Protein AF-A0A395IAW3-F1 (afdb_monomer_lite)

Organism: Aspergillus homomorphus (strain CBS 101889) (NCBI:txid1450537)

InterPro domains:
  IPR000719 Protein kinase domain [PS50011] (60-263)
  IPR011009 Protein kinase-like domain superfamily [SSF56112] (87-254)

Structure (mmCIF, N/CA/C/O backbone):
data_AF-A0A395IAW3-F1
#
_entry.id   AF-A0A395IAW3-F1
#
loop_
_atom_site.group_PDB
_atom_site.id
_atom_site.type_symbol
_atom_site.label_atom_id
_atom_site.label_alt_id
_atom_site.label_comp_id
_atom_site.label_asym_id
_atom_site.label_entity_id
_atom_site.label_seq_id
_atom_site.pdbx_PDB_ins_code
_atom_site.Cartn_x
_atom_site.Cartn_y
_atom_site.Cartn_z
_atom_site.occupancy
_atom_site.B_iso_or_equiv
_atom_site.auth_seq_id
_atom_site.auth_comp_id
_atom_site.auth_asym_id
_atom_site.auth_atom_id
_atom_site.pdbx_PDB_model_num
ATOM 1 N N . MET A 1 1 ? -0.578 -31.595 15.200 1.00 32.47 1 MET A N 1
ATOM 2 C CA . MET A 1 1 ? -0.633 -30.121 15.266 1.00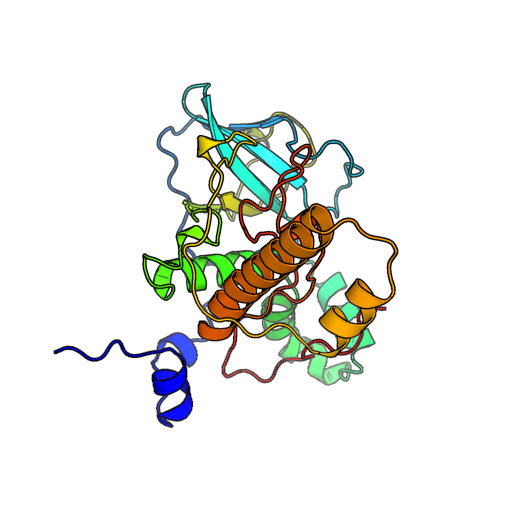 32.47 1 MET A CA 1
ATOM 3 C C . MET A 1 1 ? 0.387 -29.612 14.269 1.00 32.47 1 MET A C 1
ATOM 5 O O . MET A 1 1 ? 1.562 -29.863 14.479 1.00 32.47 1 MET A O 1
ATOM 9 N N . ASN A 1 2 ? -0.049 -29.036 13.146 1.00 36.19 2 ASN A N 1
ATOM 10 C CA . ASN A 1 2 ? 0.875 -28.386 12.214 1.00 36.19 2 ASN A CA 1
ATOM 11 C C . ASN A 1 2 ? 1.242 -27.034 12.822 1.00 36.19 2 ASN A C 1
ATOM 13 O O . ASN A 1 2 ? 0.363 -26.186 12.963 1.00 36.19 2 ASN A O 1
ATOM 17 N N . GLU A 1 3 ? 2.497 -26.857 13.223 1.00 44.38 3 GLU A N 1
ATOM 18 C CA . GLU A 1 3 ? 3.017 -25.539 13.581 1.00 44.38 3 GLU A CA 1
ATOM 19 C C . GLU A 1 3 ? 2.886 -24.621 12.355 1.00 44.38 3 GLU A C 1
ATOM 21 O O . GLU A 1 3 ? 3.330 -24.964 11.256 1.00 44.38 3 GLU A O 1
ATOM 26 N N . GLU A 1 4 ? 2.197 -23.487 12.517 1.00 50.72 4 GLU A N 1
ATOM 27 C CA . GLU A 1 4 ? 2.133 -22.441 11.493 1.00 50.72 4 GLU A CA 1
ATOM 28 C C . GLU A 1 4 ? 3.552 -21.907 11.283 1.00 50.72 4 GLU A C 1
ATOM 30 O O . GLU A 1 4 ? 4.052 -21.130 12.092 1.00 50.72 4 GLU A O 1
ATOM 35 N N . ILE A 1 5 ? 4.206 -22.337 10.203 1.00 54.50 5 ILE A N 1
ATOM 36 C CA . ILE A 1 5 ? 5.512 -21.820 9.790 1.00 54.50 5 ILE A CA 1
ATOM 37 C C . ILE A 1 5 ? 5.382 -20.302 9.599 1.00 54.50 5 ILE A C 1
ATOM 39 O O . ILE A 1 5 ? 4.718 -19.842 8.666 1.00 54.50 5 ILE A O 1
ATOM 43 N N . THR A 1 6 ? 6.016 -19.510 10.464 1.00 57.12 6 THR A N 1
ATOM 44 C CA . THR A 1 6 ? 6.006 -18.047 10.348 1.00 57.12 6 THR A CA 1
ATOM 45 C C . THR A 1 6 ? 7.125 -17.574 9.415 1.00 57.12 6 THR A C 1
ATOM 47 O O . THR A 1 6 ? 8.126 -18.266 9.215 1.00 57.12 6 THR A O 1
ATOM 50 N N . TRP A 1 7 ? 7.017 -16.364 8.844 1.00 56.34 7 TRP A N 1
ATOM 51 C CA . TRP A 1 7 ? 8.110 -15.812 8.020 1.00 56.34 7 TRP A CA 1
ATOM 52 C C . TRP A 1 7 ? 9.434 -15.703 8.798 1.00 56.34 7 TRP A C 1
ATOM 54 O O . TRP A 1 7 ? 10.496 -15.743 8.185 1.00 56.34 7 TRP A O 1
ATOM 64 N N . ARG A 1 8 ? 9.381 -15.567 10.135 1.00 54.25 8 ARG A N 1
ATOM 65 C CA . ARG A 1 8 ? 10.569 -15.500 10.998 1.00 54.25 8 ARG A CA 1
ATOM 66 C C . ARG A 1 8 ? 11.289 -16.842 11.024 1.00 54.25 8 ARG A C 1
ATOM 68 O O . ARG A 1 8 ? 12.500 -16.865 10.842 1.00 54.25 8 ARG A O 1
ATOM 75 N N . ASP A 1 9 ? 10.547 -17.937 11.169 1.00 59.75 9 ASP A N 1
ATOM 76 C CA . ASP A 1 9 ? 11.102 -19.299 11.141 1.00 59.75 9 ASP A CA 1
ATOM 77 C C . ASP A 1 9 ? 11.739 -19.579 9.778 1.00 59.75 9 ASP A C 1
ATOM 79 O O . ASP A 1 9 ? 12.864 -20.059 9.672 1.00 59.75 9 ASP A O 1
ATOM 83 N N . ILE A 1 10 ? 11.050 -19.153 8.721 1.00 56.12 10 ILE A N 1
ATOM 84 C CA . ILE A 1 10 ? 11.521 -19.157 7.337 1.00 56.12 10 ILE A CA 1
ATOM 85 C C . ILE A 1 10 ? 12.834 -18.372 7.173 1.00 56.12 10 ILE A C 1
ATOM 87 O O . ILE A 1 10 ? 13.765 -18.856 6.529 1.00 56.12 10 ILE A O 1
ATOM 91 N N . PHE A 1 11 ? 12.917 -17.177 7.752 1.00 51.94 11 PHE A N 1
ATOM 92 C CA . PHE A 1 11 ? 14.048 -16.263 7.625 1.00 51.94 11 PHE A CA 1
ATOM 93 C C . PHE A 1 11 ? 15.288 -16.755 8.381 1.00 51.94 11 PHE A C 1
ATOM 95 O O . PHE A 1 11 ? 16.383 -16.782 7.821 1.00 51.94 11 PHE A O 1
ATOM 102 N N . PHE A 1 12 ? 15.127 -17.154 9.646 1.00 60.31 12 PHE A N 1
ATOM 103 C CA . PHE A 1 12 ? 16.236 -17.562 10.516 1.00 60.31 12 PHE A CA 1
ATOM 104 C C . PHE A 1 12 ? 16.647 -19.029 10.337 1.00 60.31 12 PHE A C 1
ATOM 106 O O . PHE A 1 12 ? 17.656 -19.444 10.900 1.00 60.31 12 PHE A O 1
ATOM 113 N N . SER A 1 13 ? 15.936 -19.804 9.511 1.00 61.31 13 SER A N 1
ATOM 114 C CA . SER A 1 13 ? 16.263 -21.209 9.215 1.00 61.31 13 SER A CA 1
ATOM 115 C C . SER A 1 13 ? 17.633 -21.434 8.553 1.00 61.31 13 SER A C 1
ATOM 117 O O . SER A 1 13 ? 18.028 -22.580 8.345 1.00 61.31 13 SER A O 1
ATOM 119 N N . GLY A 1 14 ? 18.333 -20.376 8.120 1.00 48.72 14 GLY A N 1
ATOM 120 C CA . GLY A 1 14 ? 19.549 -20.473 7.297 1.00 48.72 14 GLY A CA 1
ATOM 121 C C . GLY A 1 14 ? 19.297 -21.014 5.880 1.00 48.72 14 GLY A C 1
ATOM 122 O O . GLY A 1 14 ? 20.185 -20.974 5.031 1.00 48.72 14 GLY A O 1
ATOM 123 N N . ASN A 1 15 ? 18.071 -21.461 5.595 1.00 52.19 15 ASN A N 1
ATOM 124 C CA . ASN A 1 15 ? 17.598 -21.974 4.319 1.00 52.19 15 ASN A CA 1
ATOM 125 C C . ASN A 1 15 ? 16.313 -21.239 3.918 1.00 52.19 15 ASN A C 1
ATOM 127 O O . ASN A 1 15 ? 15.233 -21.834 3.944 1.00 52.19 15 ASN A O 1
ATOM 131 N N . PRO A 1 16 ? 16.406 -19.956 3.510 1.00 52.47 16 PRO A N 1
ATOM 132 C CA . PRO A 1 16 ? 15.226 -19.222 3.092 1.00 52.47 16 PRO A CA 1
ATOM 133 C C . PRO A 1 16 ? 14.514 -20.002 1.969 1.00 52.47 16 PRO A C 1
ATOM 135 O O . PRO A 1 16 ? 15.182 -20.452 1.023 1.00 52.47 16 PRO A O 1
ATOM 138 N N . PRO A 1 17 ? 13.185 -20.213 2.066 1.00 48.88 17 PRO A N 1
ATOM 139 C CA . PRO A 1 17 ? 12.375 -20.852 1.046 1.00 48.88 17 PRO A CA 1
ATOM 140 C C . PRO A 1 17 ? 12.649 -20.240 -0.315 1.00 48.88 17 PRO A C 1
ATOM 142 O O . PRO A 1 17 ? 12.944 -19.048 -0.426 1.00 48.88 17 PRO A O 1
ATOM 145 N N . ARG A 1 18 ? 12.500 -21.047 -1.370 1.00 44.56 18 ARG A N 1
ATOM 146 C CA . ARG A 1 18 ? 12.820 -20.616 -2.735 1.00 44.56 18 ARG A CA 1
ATOM 147 C C . ARG A 1 18 ? 12.176 -19.278 -3.091 1.00 44.56 18 ARG A C 1
ATOM 149 O O . ARG A 1 18 ? 12.862 -18.504 -3.728 1.00 44.56 18 ARG A O 1
ATOM 156 N N . PHE A 1 19 ? 10.972 -18.945 -2.613 1.00 47.81 19 PHE A N 1
ATOM 157 C CA . PHE A 1 19 ? 10.316 -17.657 -2.898 1.00 47.81 19 PHE A CA 1
ATOM 158 C C . PHE A 1 19 ? 11.039 -16.411 -2.345 1.00 47.81 19 PHE A C 1
ATOM 160 O O . PHE A 1 19 ? 10.861 -15.339 -2.906 1.00 47.81 19 PHE A O 1
ATOM 167 N N . LEU A 1 20 ? 11.851 -16.528 -1.283 1.00 44.44 20 LEU A N 1
ATOM 168 C CA . LEU A 1 20 ? 12.729 -15.443 -0.808 1.00 44.44 20 LEU A CA 1
ATOM 169 C C . LEU A 1 20 ? 14.035 -15.367 -1.610 1.00 44.44 20 LEU A C 1
ATOM 171 O O . LEU A 1 20 ? 14.606 -14.293 -1.716 1.00 44.44 20 LEU A O 1
ATOM 175 N N . LYS A 1 21 ? 14.490 -16.503 -2.163 1.00 44.62 21 LYS A N 1
ATOM 176 C CA . LYS A 1 21 ? 15.655 -16.613 -3.067 1.00 44.62 21 LYS A CA 1
ATOM 177 C C . LYS A 1 21 ? 15.303 -16.339 -4.531 1.00 44.62 21 LYS A C 1
ATOM 179 O O . LYS A 1 21 ? 16.182 -16.221 -5.383 1.00 44.62 21 LYS A O 1
ATOM 184 N N . THR A 1 22 ? 14.013 -16.326 -4.858 1.00 42.84 22 THR A N 1
ATOM 185 C CA . THR A 1 22 ? 13.550 -15.966 -6.187 1.00 42.84 22 THR A CA 1
ATOM 186 C C . THR A 1 22 ? 13.604 -14.455 -6.171 1.00 42.84 22 THR A C 1
ATOM 188 O O . THR A 1 22 ? 12.799 -13.824 -5.488 1.00 42.84 22 THR A O 1
ATOM 191 N N . LYS A 1 23 ? 14.544 -13.861 -6.914 1.00 44.34 23 LYS A N 1
ATOM 192 C CA . LYS A 1 23 ? 14.283 -12.543 -7.495 1.00 44.34 23 LYS A CA 1
ATOM 193 C C . LYS A 1 23 ? 12.859 -12.644 -8.027 1.00 44.34 23 LYS A C 1
ATOM 195 O O . LYS A 1 23 ? 12.666 -13.448 -8.932 1.00 44.34 23 LYS A O 1
ATOM 200 N N . PHE A 1 24 ? 11.877 -11.978 -7.407 1.00 46.41 24 PHE A N 1
ATOM 201 C CA . PHE A 1 24 ? 10.520 -11.921 -7.954 1.00 46.41 24 PHE A CA 1
ATOM 202 C C . PHE A 1 24 ? 10.718 -11.559 -9.418 1.00 46.41 24 PHE A C 1
ATOM 204 O O . PHE A 1 24 ? 11.236 -10.478 -9.719 1.00 46.41 24 PHE A O 1
ATOM 211 N N . ASN A 1 25 ? 10.481 -12.521 -10.303 1.00 40.12 25 ASN A N 1
ATOM 212 C CA . ASN A 1 25 ? 10.853 -12.371 -11.686 1.00 40.12 25 ASN A CA 1
ATOM 213 C C . ASN A 1 25 ? 9.873 -11.333 -12.226 1.00 40.12 25 ASN A C 1
ATOM 215 O O . ASN A 1 25 ? 8.670 -11.570 -12.300 1.00 40.12 25 ASN A O 1
ATOM 219 N N . ARG A 1 26 ? 10.418 -10.133 -12.463 1.00 50.94 26 ARG A N 1
ATOM 220 C CA . ARG A 1 26 ? 9.909 -9.041 -13.305 1.00 50.94 26 ARG A CA 1
ATOM 221 C C . ARG A 1 26 ? 8.415 -9.115 -13.617 1.00 50.94 26 ARG A C 1
ATOM 223 O O . ARG A 1 26 ? 8.084 -9.786 -14.572 1.00 50.94 26 ARG A O 1
ATOM 230 N N . GLU A 1 27 ? 7.547 -8.389 -12.910 1.00 49.03 27 GLU A N 1
ATOM 231 C CA . GLU A 1 27 ? 6.125 -8.138 -13.271 1.00 49.03 27 GLU A CA 1
ATOM 232 C C . GLU A 1 27 ? 5.201 -9.362 -13.538 1.00 49.03 27 GLU A C 1
ATOM 234 O O . GLU A 1 27 ? 3.986 -9.227 -13.411 1.00 49.03 27 GLU A O 1
ATOM 239 N N . THR A 1 28 ? 5.725 -10.558 -13.819 1.00 51.19 28 THR A N 1
ATOM 240 C CA . THR A 1 28 ? 5.034 -11.775 -14.260 1.00 51.19 28 THR A CA 1
ATOM 241 C C . THR A 1 28 ? 4.563 -12.656 -13.105 1.00 51.19 28 THR A C 1
ATOM 243 O O . THR A 1 28 ? 3.766 -13.561 -13.325 1.00 51.19 28 THR A O 1
ATOM 246 N N . ASP A 1 29 ? 4.999 -12.370 -11.875 1.00 70.31 29 ASP A N 1
ATOM 247 C CA . ASP A 1 29 ? 4.664 -13.160 -10.679 1.00 70.31 29 ASP A CA 1
ATOM 248 C C . ASP A 1 29 ? 3.487 -12.592 -9.862 1.00 70.31 29 ASP A C 1
ATOM 250 O O . ASP A 1 29 ? 3.081 -13.175 -8.846 1.00 70.31 29 ASP A O 1
ATOM 254 N N . PHE A 1 30 ? 2.945 -11.435 -10.255 1.00 84.94 30 PHE A N 1
ATOM 255 C CA . PHE A 1 30 ? 1.780 -10.868 -9.581 1.00 84.94 30 PHE A CA 1
ATOM 256 C C . PHE A 1 30 ? 0.495 -11.522 -10.070 1.00 84.94 30 PHE A C 1
ATOM 258 O O . PHE A 1 30 ? 0.338 -11.814 -11.252 1.00 84.94 30 PHE A O 1
ATOM 265 N N . LEU A 1 31 ? -0.453 -11.704 -9.148 1.00 90.12 31 LEU A N 1
ATOM 266 C CA . LEU A 1 31 ? -1.796 -12.160 -9.483 1.00 90.12 31 LEU A CA 1
ATOM 267 C C . LEU A 1 31 ? -2.414 -11.171 -10.490 1.00 90.12 31 LEU A C 1
ATOM 269 O O . LEU A 1 31 ? -2.616 -10.009 -10.119 1.00 90.12 31 LEU A O 1
ATOM 273 N N . PRO A 1 32 ? -2.719 -11.579 -11.735 1.00 93.19 32 PRO A N 1
ATOM 274 C CA . PRO A 1 32 ? -3.409 -10.699 -12.662 1.00 93.19 32 PRO A CA 1
ATOM 275 C C . PRO A 1 32 ? -4.826 -10.438 -12.153 1.00 93.19 32 PRO A C 1
ATOM 277 O O . PRO A 1 32 ? -5.503 -11.338 -11.646 1.00 93.19 32 PRO A O 1
ATOM 280 N N . PHE A 1 33 ? -5.286 -9.199 -12.292 1.00 92.94 33 PHE A N 1
ATOM 281 C CA . PHE A 1 33 ? -6.670 -8.866 -12.002 1.00 92.94 33 PHE A CA 1
ATOM 282 C C . PHE A 1 33 ? -7.584 -9.522 -13.041 1.00 92.94 33 PHE A C 1
ATOM 284 O O . PHE A 1 33 ? -7.533 -9.194 -14.226 1.00 92.94 33 PHE A O 1
ATOM 291 N N . ASN A 1 34 ? -8.442 -10.430 -12.576 1.00 88.94 34 ASN A N 1
ATOM 292 C CA . ASN A 1 34 ? -9.435 -11.113 -13.398 1.00 88.94 34 ASN A CA 1
ATOM 293 C C . ASN A 1 34 ? -10.814 -10.479 -13.159 1.00 88.94 34 ASN A C 1
ATOM 295 O O . ASN A 1 34 ? -11.493 -10.832 -12.188 1.00 88.94 34 ASN A O 1
ATOM 299 N N . PRO A 1 35 ? -11.233 -9.513 -13.993 1.00 83.56 35 PRO A N 1
ATOM 300 C CA . PRO A 1 35 ? -12.528 -8.873 -13.841 1.00 83.56 35 PRO A CA 1
ATOM 301 C C . PRO A 1 35 ? -13.650 -9.874 -14.135 1.00 83.56 35 PRO A C 1
ATOM 303 O O . PRO A 1 35 ? -13.531 -10.737 -15.002 1.00 83.56 35 PRO A O 1
ATOM 306 N N . VAL A 1 36 ? -14.780 -9.715 -13.447 1.00 82.31 36 VAL A N 1
ATOM 307 C CA . VAL A 1 36 ? -15.982 -10.533 -13.695 1.00 82.31 36 VAL A CA 1
ATOM 308 C C . VAL A 1 36 ? -16.600 -10.230 -15.068 1.00 82.31 36 VAL A C 1
ATOM 310 O O . VAL A 1 36 ? -17.262 -11.078 -15.652 1.00 82.31 36 VAL A O 1
ATOM 313 N N . ASP A 1 37 ? -16.372 -9.023 -15.584 1.00 83.62 37 ASP A N 1
ATOM 314 C CA . ASP A 1 37 ? -16.923 -8.506 -16.835 1.00 83.62 37 ASP A CA 1
ATOM 315 C C . ASP A 1 37 ? -15.787 -7.944 -17.698 1.00 83.62 37 ASP A C 1
ATOM 317 O O . ASP A 1 37 ? -14.926 -7.225 -17.189 1.00 83.62 37 ASP A O 1
ATOM 321 N N . LYS A 1 38 ? -15.790 -8.249 -18.999 1.00 82.62 38 LYS A N 1
ATOM 322 C CA . LYS A 1 38 ? -14.786 -7.768 -19.955 1.00 82.62 38 LYS A CA 1
ATOM 323 C C . LYS A 1 38 ? -14.912 -6.274 -20.248 1.00 82.62 38 LYS A C 1
ATOM 325 O O . LYS A 1 38 ? -13.918 -5.686 -20.673 1.00 82.62 38 LYS A O 1
ATOM 330 N N . ASP A 1 39 ? -16.049 -5.646 -19.956 1.00 85.25 39 ASP A N 1
ATOM 331 C CA . ASP A 1 39 ? -16.331 -4.232 -20.251 1.00 85.25 39 ASP A CA 1
ATOM 332 C C . ASP A 1 39 ? -16.099 -3.292 -19.058 1.00 85.25 39 ASP A C 1
ATOM 334 O O . ASP A 1 39 ? -16.564 -2.149 -19.032 1.00 85.25 39 ASP A O 1
ATOM 338 N N . TRP A 1 40 ? -15.332 -3.742 -18.062 1.00 91.50 40 TRP A N 1
ATOM 339 C CA . TRP A 1 40 ? -14.996 -2.920 -16.905 1.00 91.50 40 TRP A CA 1
ATOM 340 C C . TRP A 1 40 ? -14.251 -1.627 -17.288 1.00 91.50 40 TRP A C 1
ATOM 342 O O . TRP A 1 40 ? -13.459 -1.593 -18.236 1.00 91.50 40 TRP A O 1
ATOM 352 N N . LYS A 1 41 ? -14.483 -0.551 -16.527 1.00 92.88 41 LYS A N 1
ATOM 353 C CA . LYS A 1 41 ? -13.841 0.758 -16.737 1.00 92.88 41 LYS A CA 1
ATOM 354 C C . LYS A 1 41 ? -13.431 1.410 -15.424 1.00 92.88 41 LYS A C 1
ATOM 356 O O . LYS A 1 41 ? -14.130 1.290 -14.416 1.00 92.88 41 LYS A O 1
ATOM 361 N N . LEU A 1 42 ? -12.334 2.157 -15.459 1.00 91.56 42 LEU A N 1
ATOM 362 C CA . LEU A 1 42 ? -12.011 3.156 -14.451 1.00 91.56 42 LEU A CA 1
ATOM 363 C C . LEU A 1 42 ? -12.872 4.389 -14.713 1.00 91.56 42 LEU A C 1
ATOM 365 O O . LEU A 1 42 ? -12.892 4.941 -15.815 1.00 91.56 42 LEU A O 1
ATOM 369 N N . SER A 1 43 ? -13.655 4.758 -13.708 1.00 89.44 43 SER A N 1
ATOM 370 C CA . SER A 1 43 ? -14.653 5.817 -13.814 1.00 89.44 43 SER A CA 1
ATOM 371 C C . SER A 1 43 ? -14.151 7.107 -13.176 1.00 89.44 43 SER A C 1
ATOM 373 O O . SER A 1 43 ? -13.235 7.735 -13.700 1.00 89.44 43 SER A O 1
ATOM 375 N N . ASP A 1 44 ? -14.755 7.483 -12.058 1.00 88.50 44 ASP A N 1
ATOM 376 C CA . ASP A 1 44 ? -14.494 8.723 -11.345 1.00 88.50 44 ASP A CA 1
ATOM 377 C C . ASP A 1 44 ? -13.310 8.537 -10.389 1.00 88.50 44 ASP A C 1
ATOM 379 O O . ASP A 1 44 ? -13.122 7.448 -9.828 1.00 88.50 44 ASP A O 1
ATOM 383 N N . LEU A 1 45 ? -12.541 9.606 -10.177 1.00 87.38 45 LEU A N 1
ATOM 384 C CA . LEU A 1 45 ? -11.531 9.654 -9.123 1.00 87.38 45 LEU A CA 1
ATOM 385 C C . LEU A 1 45 ? -12.191 9.461 -7.751 1.00 87.38 45 LEU A C 1
ATOM 387 O O . LEU A 1 45 ? -13.271 9.983 -7.474 1.00 87.38 45 LEU A O 1
ATOM 391 N N . VAL A 1 46 ? -11.536 8.679 -6.899 1.00 84.50 46 VAL A N 1
ATOM 392 C CA . VAL A 1 46 ? -11.933 8.468 -5.501 1.00 84.50 46 VAL A CA 1
ATOM 393 C C . VAL A 1 46 ? -11.445 9.628 -4.646 1.00 84.50 46 VAL A C 1
ATOM 395 O O . VAL A 1 46 ? -12.170 10.095 -3.776 1.00 84.50 46 VAL A O 1
ATOM 398 N N . ASP A 1 47 ? -10.223 10.089 -4.914 1.00 74.38 47 ASP A N 1
ATOM 399 C CA . ASP A 1 47 ? -9.611 11.232 -4.251 1.00 74.38 47 ASP A CA 1
ATOM 400 C C . ASP A 1 47 ? -9.544 12.404 -5.235 1.00 74.38 47 ASP A C 1
ATOM 402 O O . ASP A 1 47 ? -8.735 12.407 -6.162 1.00 74.38 47 ASP A O 1
ATOM 406 N N . THR A 1 48 ? -10.426 13.384 -5.048 1.00 71.12 48 THR A N 1
ATOM 407 C CA . THR A 1 48 ? -10.469 14.617 -5.848 1.00 71.12 48 THR A CA 1
ATOM 408 C C . THR A 1 48 ? -9.660 15.752 -5.224 1.00 71.12 48 THR A C 1
ATOM 410 O O . THR A 1 48 ? -9.653 16.853 -5.764 1.00 71.12 48 THR A O 1
ATOM 413 N N . SER A 1 49 ? -9.021 15.524 -4.070 1.00 68.69 49 SER A N 1
ATOM 414 C CA . SER A 1 49 ? -8.254 16.554 -3.357 1.00 68.69 49 SER A CA 1
ATOM 415 C C . SER A 1 49 ? -6.838 16.733 -3.905 1.00 68.69 49 SER A C 1
ATOM 417 O O . SER A 1 49 ? -6.215 17.770 -3.685 1.00 68.69 49 SER A O 1
ATOM 419 N N . ARG A 1 50 ? -6.324 15.731 -4.628 1.00 69.25 50 ARG A N 1
ATOM 420 C CA . ARG A 1 50 ? -4.983 15.756 -5.214 1.00 69.25 50 ARG A CA 1
ATOM 421 C C . ARG A 1 50 ? -5.011 16.337 -6.627 1.00 69.25 50 ARG A C 1
ATOM 423 O O . ARG A 1 50 ? -5.948 16.057 -7.379 1.00 69.25 50 ARG A O 1
ATOM 430 N N . PRO A 1 51 ? -3.975 17.096 -7.019 1.00 69.75 51 PRO A N 1
ATOM 431 C CA . PRO A 1 51 ? -3.850 17.565 -8.387 1.00 69.75 51 PRO A CA 1
ATOM 432 C C . PRO A 1 51 ? -3.741 16.374 -9.346 1.00 69.75 51 PRO A C 1
ATOM 434 O O . PRO A 1 51 ? -3.024 15.399 -9.103 1.00 69.75 51 PRO A O 1
ATOM 437 N N . ILE A 1 52 ? -4.494 16.455 -10.441 1.00 76.75 52 ILE A N 1
ATOM 438 C CA . ILE A 1 52 ? -4.468 15.461 -11.508 1.00 76.75 52 ILE A CA 1
ATOM 439 C C . ILE A 1 52 ? -3.258 15.797 -12.378 1.00 76.75 52 ILE A C 1
ATOM 441 O O . ILE A 1 52 ? -3.296 16.747 -13.158 1.00 76.75 52 ILE A O 1
ATOM 445 N N . GLU A 1 53 ? -2.180 15.028 -12.235 1.00 80.50 53 GLU A N 1
ATOM 446 C CA . GLU A 1 53 ? -0.914 15.236 -12.945 1.00 80.50 53 GLU A CA 1
ATOM 447 C C . GLU A 1 53 ? -0.359 13.914 -13.489 1.00 80.50 53 GLU A C 1
ATOM 449 O O . GLU A 1 53 ? -0.538 12.854 -12.892 1.00 80.50 53 GLU A O 1
ATOM 454 N N . ASN A 1 54 ? 0.364 13.979 -14.612 1.00 81.12 54 ASN A N 1
ATOM 455 C CA . ASN A 1 54 ? 0.866 12.803 -15.336 1.00 81.12 54 ASN A CA 1
ATOM 456 C C . ASN A 1 54 ? 1.922 11.977 -14.563 1.00 81.12 54 ASN A C 1
ATOM 458 O O . ASN A 1 54 ? 2.288 10.883 -14.970 1.00 81.12 54 ASN A O 1
ATOM 462 N N . HIS A 1 55 ? 2.459 12.494 -13.461 1.00 82.62 55 HIS A N 1
ATOM 463 C CA . HIS A 1 55 ? 3.450 11.797 -12.633 1.00 82.62 55 HIS A CA 1
ATOM 464 C C . HIS A 1 55 ? 2.903 11.430 -11.244 1.00 82.62 55 HIS A C 1
ATOM 466 O O . HIS A 1 55 ? 3.642 10.942 -10.377 1.00 82.62 55 HIS A O 1
ATOM 472 N N . CYS A 1 56 ? 1.603 11.645 -11.034 1.00 87.00 56 CYS A N 1
ATOM 473 C CA . CYS A 1 56 ? 0.919 11.363 -9.786 1.00 87.00 56 CYS A CA 1
ATOM 474 C C . CYS A 1 56 ? 0.210 10.014 -9.845 1.00 87.00 56 CYS A C 1
ATOM 476 O O . CYS A 1 56 ? -0.373 9.616 -10.851 1.00 87.00 56 CYS A O 1
ATOM 478 N N . ILE A 1 57 ? 0.235 9.315 -8.714 1.00 91.25 57 ILE A N 1
ATOM 479 C CA . ILE A 1 57 ? -0.602 8.138 -8.512 1.00 91.25 57 ILE A CA 1
ATOM 480 C C . ILE A 1 57 ? -2.049 8.616 -8.396 1.00 91.25 57 ILE A C 1
ATOM 482 O O . ILE A 1 57 ? -2.343 9.524 -7.617 1.00 91.25 57 ILE A O 1
ATOM 486 N N . GLN A 1 58 ? -2.946 7.983 -9.144 1.00 92.06 58 GLN A N 1
ATOM 487 C CA . GLN A 1 58 ? -4.367 8.319 -9.172 1.00 92.06 58 GLN A CA 1
ATOM 488 C C . GLN A 1 58 ? -5.193 7.141 -8.663 1.00 92.06 58 GLN A C 1
ATOM 490 O O . GLN A 1 58 ? -4.857 5.984 -8.899 1.00 92.06 58 GLN A O 1
ATOM 495 N N . VAL A 1 59 ? -6.292 7.414 -7.966 1.00 91.69 59 VAL A N 1
ATOM 496 C CA . VAL A 1 59 ? -7.155 6.374 -7.393 1.00 91.69 59 VAL A CA 1
ATOM 497 C C . VAL A 1 59 ? -8.540 6.504 -8.003 1.00 91.69 59 VAL A C 1
ATOM 499 O O . VAL A 1 59 ? -9.169 7.549 -7.870 1.00 91.69 59 VAL A O 1
ATOM 502 N N . PHE A 1 60 ? -9.028 5.448 -8.651 1.00 91.94 60 PHE A N 1
ATOM 503 C CA . PHE A 1 60 ? -10.295 5.450 -9.379 1.00 91.94 60 PHE A CA 1
ATOM 504 C C . PHE A 1 60 ? -11.271 4.405 -8.855 1.00 91.94 60 PHE A C 1
ATOM 506 O O . PHE A 1 60 ? -10.894 3.305 -8.442 1.00 91.94 60 PHE A O 1
ATOM 513 N N . TRP A 1 61 ? -12.557 4.717 -8.981 1.00 92.75 61 TRP A N 1
ATOM 514 C CA . TRP A 1 61 ? -13.610 3.718 -8.893 1.00 92.75 61 TRP A CA 1
ATOM 515 C C . TRP A 1 61 ? -13.590 2.831 -10.135 1.00 92.75 61 TRP A C 1
ATOM 517 O O . TRP A 1 61 ? -13.802 3.312 -11.252 1.00 92.75 61 TRP A O 1
ATOM 527 N N . LEU A 1 62 ? -13.428 1.525 -9.938 1.00 92.31 62 LEU A N 1
ATOM 528 C CA . LEU A 1 62 ? -13.527 0.532 -11.000 1.00 92.31 62 LEU A CA 1
ATOM 529 C C . LEU A 1 62 ? -14.971 0.019 -11.083 1.00 92.31 62 LEU A C 1
ATOM 531 O O . LEU A 1 62 ? -15.507 -0.574 -10.134 1.00 92.31 62 LEU A O 1
ATOM 535 N N . ARG A 1 63 ? -15.611 0.270 -12.229 1.00 90.00 63 ARG A N 1
ATOM 536 C CA . ARG A 1 63 ? -16.969 -0.183 -12.538 1.00 90.00 63 ARG A CA 1
ATOM 537 C C . ARG A 1 63 ? -16.939 -1.486 -13.328 1.00 90.00 63 ARG A C 1
ATOM 539 O O . ARG A 1 63 ? -16.262 -1.568 -14.345 1.00 90.00 63 ARG A O 1
ATOM 546 N N . SER A 1 64 ? -17.721 -2.464 -12.888 1.00 85.31 64 SER A N 1
ATOM 547 C CA . SER A 1 64 ? -17.995 -3.729 -13.583 1.00 85.31 64 SER A CA 1
ATOM 548 C C . SER A 1 64 ? -19.506 -3.955 -13.547 1.00 85.31 64 SER A C 1
ATOM 550 O O . SER A 1 64 ? -20.117 -3.717 -12.501 1.00 85.31 64 SER A O 1
ATOM 552 N N . ASN A 1 65 ? -20.133 -4.317 -14.675 1.00 80.75 65 ASN A N 1
ATOM 553 C CA . ASN A 1 65 ? -21.598 -4.389 -14.793 1.00 80.75 65 ASN A CA 1
ATOM 554 C C . ASN A 1 65 ? -22.317 -3.124 -14.273 1.00 80.75 65 ASN A C 1
ATOM 556 O O . ASN A 1 65 ? -23.297 -3.210 -13.541 1.00 80.75 65 ASN A O 1
ATOM 560 N N . ARG A 1 66 ? -21.800 -1.927 -14.592 1.00 78.31 66 ARG A N 1
ATOM 561 C CA . ARG A 1 66 ? -22.298 -0.608 -14.121 1.00 78.31 66 ARG A CA 1
ATOM 562 C C . ARG A 1 66 ? -22.197 -0.338 -12.609 1.00 78.31 66 ARG A C 1
ATOM 564 O O . ARG A 1 66 ? -22.504 0.775 -12.184 1.00 78.31 66 ARG A O 1
ATOM 571 N N . HIS A 1 67 ? -21.691 -1.270 -11.803 1.00 84.00 67 HIS A N 1
ATOM 572 C CA . HIS A 1 67 ? -21.524 -1.093 -10.360 1.00 84.00 67 HIS A CA 1
ATOM 573 C C . HIS A 1 67 ? -20.075 -0.777 -9.983 1.00 84.00 67 HIS A C 1
ATOM 575 O O . HIS A 1 67 ? -19.144 -1.410 -10.478 1.00 84.00 67 HIS A O 1
ATOM 581 N N . ARG A 1 68 ? -19.878 0.176 -9.060 1.00 87.06 68 ARG A N 1
ATOM 582 C CA . ARG A 1 68 ? -18.574 0.462 -8.437 1.00 87.06 68 ARG A CA 1
ATOM 583 C C . ARG A 1 68 ? -18.223 -0.677 -7.481 1.00 87.06 68 ARG A C 1
ATOM 585 O O . ARG A 1 68 ? -18.810 -0.771 -6.403 1.00 87.06 68 ARG A O 1
ATOM 592 N N . ARG A 1 69 ? -17.314 -1.556 -7.903 1.00 87.94 69 ARG A N 1
ATOM 593 C CA . ARG A 1 69 ? -17.036 -2.822 -7.206 1.00 87.94 69 ARG A CA 1
ATOM 594 C C . ARG A 1 69 ? -15.629 -2.897 -6.625 1.00 87.94 69 ARG A C 1
ATOM 596 O O . ARG A 1 69 ? -15.443 -3.545 -5.600 1.00 87.94 69 ARG A O 1
ATOM 603 N N . TYR A 1 70 ? -14.672 -2.216 -7.247 1.00 93.19 70 TYR A N 1
ATOM 604 C CA . TYR A 1 70 ? -13.275 -2.213 -6.818 1.00 93.19 70 TYR A CA 1
ATOM 605 C C . TYR A 1 70 ? -12.705 -0.797 -6.840 1.00 93.19 70 TYR A C 1
ATOM 607 O O . TYR A 1 70 ? -13.290 0.114 -7.437 1.00 93.19 70 TYR A O 1
ATOM 615 N N . ILE A 1 71 ? -11.543 -0.640 -6.218 1.00 93.56 71 ILE A N 1
ATOM 616 C CA . ILE A 1 71 ? -10.676 0.521 -6.385 1.00 93.56 71 ILE A CA 1
ATOM 617 C C . ILE A 1 71 ? -9.518 0.132 -7.293 1.00 93.56 71 ILE A C 1
ATOM 619 O O . ILE A 1 71 ? -8.860 -0.876 -7.053 1.00 93.56 71 ILE A O 1
ATOM 623 N N . GLY A 1 72 ? -9.266 0.933 -8.324 1.00 94.62 72 GLY A N 1
ATOM 624 C CA . GLY A 1 72 ? -8.054 0.848 -9.129 1.00 94.62 72 GLY A CA 1
ATOM 625 C C . GLY A 1 72 ? -7.113 1.977 -8.742 1.00 94.62 72 GLY A C 1
ATOM 626 O O . GLY A 1 72 ? -7.398 3.137 -9.038 1.00 94.62 72 GLY A O 1
ATOM 627 N N . LYS A 1 73 ? -5.998 1.651 -8.088 1.00 95.31 73 LYS A N 1
ATOM 628 C CA . LYS A 1 73 ? -4.912 2.604 -7.858 1.00 95.31 73 LYS A CA 1
ATOM 629 C C . LYS A 1 73 ? -3.943 2.516 -9.023 1.00 95.31 73 LYS A C 1
ATOM 631 O O . LYS A 1 73 ? -3.358 1.465 -9.247 1.00 95.31 73 LYS A O 1
ATOM 636 N N . VAL A 1 74 ? -3.835 3.592 -9.783 1.00 94.94 74 VAL A N 1
ATOM 637 C CA . VAL A 1 74 ? -3.150 3.677 -11.069 1.00 94.94 74 VAL A CA 1
ATOM 638 C C . VAL A 1 74 ? -1.830 4.419 -10.890 1.00 94.94 74 VAL A C 1
ATOM 640 O O . VAL A 1 74 ? -1.792 5.476 -10.258 1.00 94.94 74 VAL A O 1
ATOM 643 N N . PHE A 1 75 ? -0.755 3.874 -11.455 1.00 94.19 75 PHE A N 1
ATOM 644 C CA . PHE A 1 75 ? 0.608 4.351 -11.242 1.00 94.19 75 PHE A CA 1
ATOM 645 C C . PHE A 1 75 ? 1.243 4.791 -12.558 1.00 94.19 75 PHE A C 1
ATOM 647 O O . PHE A 1 75 ? 1.140 4.052 -13.539 1.00 94.19 75 PHE A O 1
ATOM 654 N N . PRO A 1 76 ? 1.947 5.933 -12.578 1.00 92.12 76 PRO A N 1
ATOM 655 C CA . PRO A 1 76 ? 2.793 6.293 -13.705 1.00 92.12 76 PRO A CA 1
ATOM 656 C C . PRO A 1 76 ? 3.963 5.313 -13.841 1.00 92.12 76 PRO A C 1
ATOM 658 O O . PRO A 1 76 ? 4.317 4.591 -12.899 1.00 92.12 76 PRO A O 1
ATOM 661 N N . ASP A 1 77 ? 4.591 5.305 -15.011 1.00 89.75 77 ASP A N 1
ATOM 662 C CA . ASP A 1 77 ? 5.784 4.499 -15.244 1.00 89.75 77 ASP A CA 1
ATOM 663 C C . ASP A 1 77 ? 6.993 5.070 -14.505 1.00 89.75 77 ASP A C 1
ATOM 665 O O . ASP A 1 77 ? 7.184 6.286 -14.432 1.00 89.75 77 ASP A O 1
ATOM 669 N N . PHE A 1 78 ? 7.808 4.178 -13.941 1.00 88.69 78 PHE A N 1
ATOM 670 C CA . PHE A 1 78 ? 9.080 4.551 -13.340 1.00 88.69 78 PHE A CA 1
ATOM 671 C C . PHE A 1 78 ? 10.170 4.462 -14.406 1.00 88.69 78 PHE A C 1
ATOM 673 O O . PHE A 1 78 ? 10.701 3.395 -14.710 1.00 88.69 78 PHE A O 1
ATOM 680 N N . THR A 1 79 ? 10.426 5.603 -15.038 1.00 88.81 79 THR A N 1
ATOM 681 C CA . THR A 1 79 ? 11.283 5.709 -16.223 1.00 88.81 79 THR A CA 1
ATOM 682 C C . THR A 1 79 ? 12.750 5.437 -15.901 1.00 88.81 79 THR A C 1
ATOM 684 O O . THR A 1 79 ? 13.217 5.622 -14.773 1.00 88.81 79 THR A O 1
ATOM 687 N N . ARG A 1 80 ? 13.515 5.030 -16.917 1.00 87.75 80 ARG A N 1
ATOM 688 C CA . ARG A 1 80 ? 14.950 4.766 -16.770 1.00 87.75 80 ARG A CA 1
ATOM 689 C C . ARG A 1 80 ? 15.708 6.015 -16.320 1.00 87.75 80 ARG A C 1
ATOM 691 O O . ARG A 1 80 ? 16.638 5.914 -15.526 1.00 87.75 80 ARG A O 1
ATOM 698 N N . GLU A 1 81 ? 15.295 7.182 -16.794 1.00 88.50 81 GLU A N 1
ATOM 699 C CA . GLU A 1 81 ? 15.857 8.481 -16.436 1.00 88.50 81 GLU A CA 1
ATOM 700 C C . GLU A 1 81 ? 15.689 8.744 -14.934 1.00 88.50 81 GLU A C 1
ATOM 702 O O . GLU A 1 81 ? 16.662 9.069 -14.254 1.00 88.50 81 GLU A O 1
ATOM 707 N N . GLN A 1 82 ? 14.490 8.498 -14.393 1.00 88.94 82 GLN A N 1
ATOM 708 C CA . GLN A 1 82 ? 14.220 8.614 -12.956 1.00 88.94 82 GLN A CA 1
ATOM 709 C C . GLN A 1 82 ? 15.031 7.604 -12.133 1.00 88.94 82 GLN A C 1
ATOM 711 O O . GLN A 1 82 ? 15.516 7.939 -11.053 1.00 88.94 82 GLN A O 1
ATOM 716 N N . VAL A 1 83 ? 15.217 6.377 -12.630 1.00 88.62 83 VAL A N 1
ATOM 717 C CA . VAL A 1 83 ? 16.065 5.368 -11.971 1.00 88.62 83 VAL A CA 1
ATOM 718 C C . VAL A 1 83 ? 17.512 5.852 -11.874 1.00 88.62 83 VAL A C 1
ATOM 720 O O . VAL A 1 83 ? 18.117 5.789 -10.803 1.00 88.62 83 VAL A O 1
ATOM 723 N N . ILE A 1 84 ? 18.063 6.351 -12.983 1.00 87.94 84 ILE A N 1
ATOM 724 C CA . ILE A 1 84 ? 19.434 6.869 -13.050 1.00 87.94 84 ILE A CA 1
ATOM 725 C C . ILE A 1 84 ? 19.595 8.059 -12.102 1.00 87.94 84 ILE A C 1
ATOM 727 O O . ILE A 1 84 ? 20.559 8.100 -11.337 1.00 87.94 84 ILE A O 1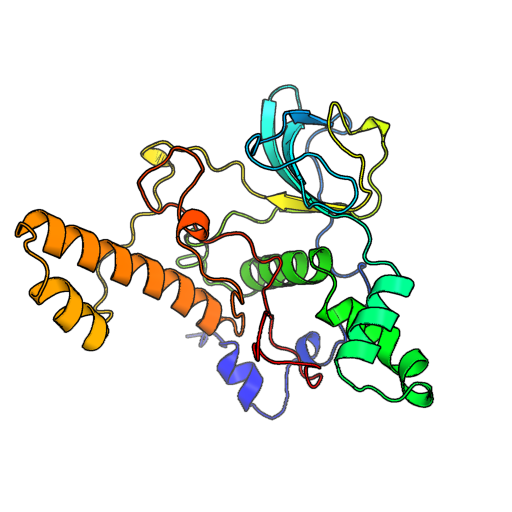
ATOM 731 N N . GLU A 1 85 ? 18.640 8.989 -12.098 1.00 87.56 85 GLU A N 1
ATOM 732 C CA . GLU A 1 85 ? 18.647 10.143 -11.198 1.00 87.56 85 GLU A CA 1
ATOM 733 C C . GLU A 1 85 ? 18.664 9.714 -9.723 1.00 87.56 85 GLU A C 1
ATOM 735 O O . GLU A 1 85 ? 19.462 10.223 -8.932 1.00 87.56 85 GLU A O 1
ATOM 740 N N . GLN A 1 86 ? 17.837 8.735 -9.346 1.00 86.12 86 GLN A N 1
ATOM 741 C CA . GLN A 1 86 ? 17.811 8.228 -7.974 1.00 86.12 86 GLN A CA 1
ATOM 742 C C . GLN A 1 86 ? 19.113 7.518 -7.591 1.00 86.12 86 GLN A C 1
ATOM 744 O O . GLN A 1 86 ? 19.644 7.761 -6.509 1.00 86.12 86 GLN A O 1
ATOM 749 N N . LEU A 1 87 ? 19.677 6.694 -8.477 1.00 87.06 87 LEU A N 1
ATOM 750 C CA . LEU A 1 87 ? 20.969 6.041 -8.241 1.00 87.06 87 LEU A CA 1
ATOM 751 C C . LEU A 1 87 ? 22.102 7.062 -8.066 1.00 87.06 87 LEU A C 1
ATOM 753 O O . LEU A 1 87 ? 22.933 6.913 -7.167 1.00 87.06 87 LEU A O 1
ATOM 757 N N . HIS A 1 88 ? 22.095 8.137 -8.856 1.00 84.88 88 HIS A N 1
ATOM 758 C CA . HIS A 1 88 ? 23.032 9.248 -8.700 1.00 84.88 88 HIS A CA 1
ATOM 759 C C . HIS A 1 88 ? 22.906 9.931 -7.335 1.00 84.88 88 HIS A C 1
ATOM 761 O O . HIS A 1 88 ? 23.917 10.150 -6.668 1.00 84.88 88 HIS A O 1
ATOM 767 N N . ARG A 1 89 ? 21.680 10.223 -6.879 1.00 84.19 89 ARG A N 1
ATOM 768 C CA . ARG A 1 89 ? 21.426 10.824 -5.552 1.00 84.19 89 ARG A CA 1
ATOM 769 C C . ARG A 1 89 ? 21.920 9.951 -4.395 1.00 84.19 89 ARG A C 1
ATOM 771 O O . ARG A 1 89 ? 22.222 10.462 -3.320 1.00 84.19 89 ARG A O 1
ATOM 778 N N . LEU A 1 90 ? 22.010 8.641 -4.604 1.00 82.38 90 LEU A N 1
ATOM 779 C CA . LEU A 1 90 ? 22.515 7.678 -3.625 1.00 82.38 90 LEU A CA 1
ATOM 780 C C . LEU A 1 90 ? 24.041 7.526 -3.646 1.00 82.38 90 LEU A C 1
ATOM 782 O O . LEU A 1 90 ? 24.582 6.773 -2.839 1.00 82.38 90 LEU A O 1
ATOM 786 N N . GLY A 1 91 ? 24.735 8.228 -4.545 1.00 83.31 91 GLY A N 1
ATOM 787 C CA . GLY A 1 91 ? 26.187 8.140 -4.686 1.00 83.31 91 GLY A CA 1
ATOM 788 C C . GLY A 1 91 ? 26.663 6.852 -5.359 1.00 83.31 91 GLY A C 1
ATOM 789 O O . GLY A 1 91 ? 27.837 6.503 -5.232 1.00 83.31 91 GLY A O 1
ATOM 790 N N . VAL A 1 92 ? 25.784 6.137 -6.073 1.00 84.12 92 VAL A N 1
ATOM 791 C CA . VAL A 1 92 ? 26.191 4.977 -6.876 1.00 84.12 92 VAL A CA 1
ATOM 792 C C . VAL A 1 92 ? 27.093 5.463 -8.006 1.00 84.12 92 VAL A C 1
ATOM 794 O O . VAL A 1 92 ? 26.770 6.419 -8.715 1.00 84.12 92 VAL A O 1
ATOM 797 N N . LYS A 1 93 ? 28.251 4.819 -8.174 1.00 84.94 93 LYS A N 1
ATOM 798 C CA . LYS A 1 93 ? 29.223 5.218 -9.196 1.00 84.94 93 LYS A CA 1
ATOM 799 C C . LYS A 1 93 ? 28.611 5.048 -10.581 1.00 84.94 93 LYS A C 1
ATOM 801 O O . LYS A 1 93 ? 27.997 4.024 -10.857 1.00 84.94 93 LYS A O 1
ATOM 806 N N . PHE A 1 94 ? 28.869 5.993 -11.486 1.00 82.44 94 PHE A N 1
ATOM 807 C CA . PHE A 1 94 ? 28.332 5.964 -12.853 1.00 82.44 94 PHE A CA 1
ATOM 808 C C . PHE A 1 94 ? 28.581 4.628 -13.581 1.00 82.44 94 PHE A C 1
ATOM 810 O O . PHE A 1 94 ? 27.704 4.112 -14.265 1.00 82.44 94 PHE A O 1
ATOM 817 N N . VAL A 1 95 ? 29.751 4.020 -13.361 1.00 86.06 95 VAL A N 1
ATOM 818 C CA . VAL A 1 95 ? 30.137 2.715 -13.933 1.00 86.06 95 VAL A CA 1
ATOM 819 C C . VAL A 1 95 ? 29.265 1.557 -13.418 1.00 86.06 95 VAL A C 1
ATOM 821 O O . VAL A 1 95 ? 29.065 0.565 -14.114 1.00 86.06 95 VAL A O 1
ATOM 824 N N . GLU A 1 96 ? 28.731 1.675 -12.204 1.00 84.62 96 GLU A N 1
ATOM 825 C CA . GLU A 1 96 ? 27.892 0.664 -11.554 1.00 84.62 96 GLU A CA 1
ATOM 826 C C . GLU A 1 96 ? 26.401 0.858 -11.865 1.00 84.62 96 GLU A C 1
ATOM 828 O O . GLU A 1 96 ? 25.634 -0.098 -11.750 1.00 84.62 96 GLU A O 1
ATOM 833 N N . ILE A 1 97 ? 25.987 2.050 -12.320 1.00 83.25 97 ILE A N 1
ATOM 834 C CA . ILE A 1 97 ? 24.581 2.375 -12.611 1.00 83.25 97 ILE A CA 1
ATOM 835 C C . ILE A 1 97 ? 23.930 1.342 -13.536 1.00 83.25 97 ILE A C 1
ATOM 837 O O . ILE A 1 97 ? 22.898 0.811 -13.134 1.00 83.25 97 ILE A O 1
ATOM 841 N N . PRO A 1 98 ? 24.498 0.970 -14.706 1.00 85.81 98 PRO A N 1
ATOM 842 C CA . PRO A 1 98 ? 23.846 0.020 -15.608 1.00 85.81 98 PRO A CA 1
ATOM 843 C C . PRO A 1 98 ? 23.547 -1.340 -14.970 1.00 85.81 98 PRO A C 1
ATOM 845 O O . PRO A 1 98 ? 22.564 -1.976 -15.333 1.00 85.81 98 PRO A O 1
ATOM 848 N N . ARG A 1 99 ? 24.375 -1.777 -14.011 1.00 84.88 99 ARG A N 1
ATOM 849 C CA . ARG A 1 99 ? 24.206 -3.058 -13.306 1.00 84.88 99 ARG A CA 1
ATOM 850 C C . ARG A 1 99 ? 23.145 -2.988 -12.206 1.00 84.88 99 ARG A C 1
ATOM 852 O O . ARG A 1 99 ? 22.596 -4.019 -11.844 1.00 84.88 99 ARG A O 1
ATOM 859 N N . SER A 1 100 ? 22.850 -1.785 -11.720 1.00 85.75 100 SER A N 1
ATOM 860 C CA . SER A 1 100 ? 21.940 -1.522 -10.602 1.00 85.75 100 SER A CA 1
ATOM 861 C C . SER A 1 100 ? 20.536 -1.089 -11.036 1.00 85.75 100 SER A C 1
ATOM 863 O O . SER A 1 100 ? 19.675 -0.930 -10.177 1.00 85.75 100 SER A O 1
ATOM 865 N N . ILE A 1 101 ? 20.282 -0.884 -12.339 1.00 86.00 101 ILE A N 1
ATOM 866 C CA . ILE A 1 101 ? 18.983 -0.395 -12.846 1.00 86.00 101 ILE A CA 1
ATOM 867 C C . ILE A 1 101 ? 17.842 -1.331 -12.447 1.00 86.00 101 ILE A C 1
ATOM 869 O O . ILE A 1 101 ? 16.870 -0.870 -11.858 1.00 86.00 101 ILE A O 1
ATOM 873 N N . ASP A 1 102 ? 17.959 -2.628 -12.740 1.00 84.81 102 ASP A N 1
ATOM 874 C CA . ASP A 1 102 ? 16.888 -3.597 -12.472 1.00 84.81 102 ASP A CA 1
ATOM 875 C C . ASP A 1 102 ? 16.577 -3.680 -10.969 1.00 84.81 102 ASP A C 1
ATOM 877 O O . ASP A 1 102 ? 15.411 -3.662 -10.570 1.00 84.81 102 ASP A O 1
ATOM 881 N N . ASP A 1 103 ? 17.613 -3.696 -10.126 1.00 83.94 103 ASP A N 1
ATOM 882 C CA . ASP A 1 103 ? 17.449 -3.707 -8.672 1.00 83.94 103 ASP A CA 1
ATOM 883 C C . ASP A 1 103 ? 16.830 -2.387 -8.177 1.00 83.94 103 ASP A C 1
ATOM 885 O O . ASP A 1 103 ? 16.022 -2.380 -7.248 1.00 83.94 103 ASP A O 1
ATOM 889 N N . ALA A 1 104 ? 17.171 -1.253 -8.794 1.00 85.69 104 ALA A N 1
ATOM 890 C CA . ALA A 1 104 ? 16.620 0.046 -8.431 1.00 85.69 104 ALA A CA 1
ATOM 891 C C . ALA A 1 104 ? 15.154 0.182 -8.851 1.00 85.69 104 ALA A C 1
ATOM 893 O O . ALA A 1 104 ? 14.345 0.647 -8.054 1.00 85.69 104 ALA A O 1
ATOM 894 N N . VAL A 1 105 ? 14.773 -0.281 -10.044 1.00 87.44 105 VAL A N 1
ATOM 895 C CA . VAL A 1 105 ? 13.360 -0.388 -10.444 1.00 87.44 105 VAL A CA 1
ATOM 896 C C . VAL A 1 105 ? 12.619 -1.268 -9.446 1.00 87.44 105 VAL A C 1
ATOM 898 O O . VAL A 1 105 ? 11.609 -0.849 -8.881 1.00 87.44 105 VAL A O 1
ATOM 901 N N . HIS A 1 106 ? 13.172 -2.446 -9.144 1.00 83.94 106 HIS A N 1
ATOM 902 C CA . HIS A 1 106 ? 12.595 -3.357 -8.167 1.00 83.94 106 HIS A CA 1
ATOM 903 C C . HIS A 1 106 ? 12.404 -2.690 -6.802 1.00 83.94 106 HIS A C 1
ATOM 905 O O . HIS A 1 106 ? 11.400 -2.928 -6.141 1.00 83.94 106 HIS A O 1
ATOM 911 N N . GLN A 1 107 ? 13.328 -1.845 -6.352 1.00 83.88 107 GLN A N 1
ATOM 912 C CA . GLN A 1 107 ? 13.257 -1.237 -5.026 1.00 83.88 107 GLN A CA 1
ATOM 913 C C . GLN A 1 107 ? 12.523 0.099 -4.962 1.00 83.88 107 GLN A C 1
ATOM 915 O O . GLN A 1 107 ? 12.046 0.426 -3.879 1.00 83.88 107 GLN A O 1
ATOM 920 N N . TYR A 1 108 ? 12.423 0.869 -6.045 1.00 86.69 108 TYR A N 1
ATOM 921 C CA . TYR A 1 108 ? 11.900 2.243 -6.034 1.00 86.69 108 TYR A CA 1
ATOM 922 C C . TYR A 1 108 ? 10.608 2.437 -6.820 1.00 86.69 108 TYR A C 1
ATOM 924 O O . TYR A 1 108 ? 9.905 3.416 -6.568 1.00 86.69 108 TYR A O 1
ATOM 932 N N . ASP A 1 109 ? 10.247 1.515 -7.712 1.00 91.06 109 ASP A N 1
ATOM 933 C CA . ASP A 1 109 ? 8.965 1.605 -8.395 1.00 91.06 109 ASP A CA 1
ATOM 934 C C . ASP A 1 109 ? 7.812 1.416 -7.395 1.00 91.06 109 ASP A C 1
ATOM 936 O O . ASP A 1 109 ? 7.618 0.345 -6.806 1.00 91.06 109 ASP A O 1
ATOM 940 N N . ARG A 1 110 ? 7.035 2.487 -7.214 1.00 93.12 110 ARG A N 1
ATOM 941 C CA . ARG A 1 110 ? 5.898 2.558 -6.289 1.00 93.12 110 ARG A CA 1
ATOM 942 C C . ARG A 1 110 ? 4.814 1.532 -6.626 1.00 93.12 110 ARG A C 1
ATOM 944 O O . ARG A 1 110 ? 4.218 0.974 -5.706 1.00 93.12 110 ARG A O 1
ATOM 951 N N . PHE A 1 111 ? 4.613 1.218 -7.909 1.00 94.88 111 PHE A N 1
ATOM 952 C CA . PHE A 1 111 ? 3.702 0.151 -8.331 1.00 94.88 111 PHE A CA 1
ATOM 953 C C . PHE A 1 111 ? 4.188 -1.213 -7.826 1.00 94.88 111 PHE A C 1
ATOM 955 O O . PHE A 1 111 ? 3.432 -1.949 -7.193 1.00 94.88 111 PHE A O 1
ATOM 962 N N . LEU A 1 112 ? 5.470 -1.532 -8.040 1.00 92.25 112 LEU A N 1
ATOM 963 C CA . LEU A 1 112 ? 6.053 -2.816 -7.633 1.00 92.25 112 LEU A CA 1
ATOM 964 C C . LEU A 1 112 ? 6.118 -2.979 -6.113 1.00 92.25 112 LEU A C 1
ATOM 966 O O . LEU A 1 112 ? 6.011 -4.099 -5.608 1.00 92.25 112 LEU A O 1
ATOM 970 N N . ARG A 1 113 ? 6.331 -1.891 -5.364 1.00 92.38 113 ARG A N 1
ATOM 971 C CA . ARG A 1 113 ? 6.263 -1.890 -3.893 1.00 92.38 113 ARG A CA 1
ATOM 972 C C . ARG A 1 113 ? 4.872 -2.268 -3.410 1.00 92.38 113 ARG A C 1
ATOM 974 O O . ARG A 1 113 ? 4.731 -3.235 -2.664 1.00 92.38 113 ARG A O 1
ATOM 981 N N . GLU A 1 114 ? 3.852 -1.565 -3.888 1.00 95.56 114 GLU A N 1
ATOM 982 C CA . GLU A 1 114 ? 2.482 -1.787 -3.438 1.00 95.56 114 GLU A CA 1
ATOM 983 C C . GLU A 1 114 ? 1.948 -3.155 -3.873 1.00 95.56 114 GLU A C 1
ATOM 985 O O . GLU A 1 114 ? 1.385 -3.886 -3.055 1.00 95.56 114 GLU A O 1
ATOM 990 N N . ALA A 1 115 ? 2.209 -3.559 -5.119 1.00 94.94 115 ALA A N 1
ATOM 991 C CA . ALA A 1 115 ? 1.849 -4.881 -5.621 1.00 94.94 115 ALA A CA 1
ATOM 992 C C . ALA A 1 115 ? 2.509 -6.011 -4.812 1.00 94.94 115 ALA A C 1
ATOM 994 O O . ALA A 1 115 ? 1.837 -6.992 -4.475 1.00 94.94 115 ALA A O 1
ATOM 995 N N . ARG A 1 116 ? 3.797 -5.881 -4.448 1.00 92.31 116 ARG A N 1
ATOM 996 C CA . ARG A 1 116 ? 4.479 -6.858 -3.578 1.00 92.31 116 ARG A CA 1
ATOM 997 C C . ARG A 1 116 ? 3.889 -6.887 -2.186 1.00 92.31 116 ARG A C 1
ATOM 999 O O . ARG A 1 116 ? 3.610 -7.983 -1.715 1.00 92.31 116 ARG A O 1
ATOM 1006 N N . ALA A 1 117 ? 3.678 -5.735 -1.553 1.00 93.88 117 ALA A N 1
ATOM 1007 C CA . ALA A 1 117 ? 3.130 -5.685 -0.204 1.00 93.88 117 ALA A CA 1
ATOM 1008 C C . ALA A 1 117 ? 1.773 -6.394 -0.140 1.00 93.88 117 ALA A C 1
ATOM 1010 O O . ALA A 1 117 ? 1.597 -7.309 0.662 1.00 93.88 117 ALA A O 1
ATOM 1011 N N . TYR A 1 118 ? 0.849 -6.063 -1.046 1.00 96.00 118 TYR A N 1
ATOM 1012 C CA . TYR A 1 118 ? -0.458 -6.717 -1.091 1.00 96.00 118 TYR A CA 1
ATOM 1013 C C . TYR A 1 118 ? -0.382 -8.198 -1.461 1.00 96.00 118 TYR A C 1
ATOM 1015 O O . TYR A 1 118 ? -1.054 -9.010 -0.829 1.00 96.00 118 TYR A O 1
ATOM 1023 N N . SER A 1 119 ? 0.466 -8.578 -2.420 1.00 92.81 119 SER A N 1
ATOM 1024 C CA . SER A 1 119 ? 0.669 -9.992 -2.764 1.00 92.81 119 SER A CA 1
ATOM 1025 C C . SER A 1 119 ? 1.252 -10.791 -1.596 1.00 92.81 119 SER A C 1
ATOM 1027 O O . SER A 1 119 ? 0.907 -11.954 -1.406 1.00 92.81 119 SER A O 1
ATOM 1029 N N . HIS A 1 120 ? 2.141 -10.183 -0.810 1.00 91.00 120 HIS A N 1
ATOM 1030 C CA . HIS A 1 120 ? 2.755 -10.806 0.356 1.00 91.00 120 HIS A CA 1
ATOM 1031 C C . HIS A 1 120 ? 1.745 -10.945 1.502 1.00 91.00 120 HIS A C 1
ATOM 1033 O O . HIS A 1 120 ? 1.637 -12.013 2.102 1.00 91.00 120 HIS A O 1
ATOM 1039 N N . ILE A 1 121 ? 0.943 -9.905 1.750 1.00 92.81 121 ILE A N 1
ATOM 1040 C CA . ILE A 1 121 ? -0.164 -9.940 2.713 1.00 92.81 121 ILE A CA 1
ATOM 1041 C C . ILE A 1 121 ? -1.175 -11.027 2.332 1.00 92.81 121 ILE A C 1
ATOM 1043 O O . ILE A 1 121 ? -1.540 -11.837 3.178 1.00 92.81 121 ILE A O 1
ATOM 1047 N N . ASP A 1 122 ? -1.611 -11.090 1.075 1.00 91.88 122 ASP A N 1
ATOM 1048 C CA . ASP A 1 122 ? -2.610 -12.071 0.640 1.00 91.88 122 ASP A CA 1
ATOM 1049 C C . ASP A 1 122 ? -2.119 -13.520 0.813 1.00 91.88 122 ASP A C 1
ATOM 1051 O O . ASP A 1 122 ? -2.867 -14.384 1.277 1.00 91.88 122 ASP A O 1
ATOM 1055 N N . LYS A 1 123 ? -0.832 -13.766 0.533 1.00 88.62 123 LYS A N 1
ATOM 1056 C CA . LYS A 1 123 ? -0.205 -15.093 0.641 1.00 88.62 123 LYS A CA 1
ATOM 1057 C C . LYS A 1 123 ? 0.079 -15.525 2.080 1.00 88.62 123 LYS A C 1
ATOM 1059 O O . LYS A 1 123 ? -0.166 -16.681 2.411 1.00 88.62 123 LYS A O 1
ATOM 1064 N N . PHE A 1 124 ? 0.611 -14.635 2.919 1.00 87.44 124 PHE A N 1
ATOM 1065 C CA . PHE A 1 124 ? 1.198 -15.016 4.212 1.00 87.44 124 PHE A CA 1
ATOM 1066 C C . PHE A 1 124 ? 0.436 -14.494 5.435 1.00 87.44 124 PHE A C 1
ATOM 1068 O O . PHE A 1 124 ? 0.664 -14.980 6.540 1.00 87.44 124 PHE A O 1
ATOM 1075 N N . CYS A 1 125 ? -0.470 -13.522 5.282 1.00 88.81 125 CYS A N 1
ATOM 1076 C CA . CYS A 1 125 ? -1.216 -12.988 6.420 1.00 88.81 125 CYS A CA 1
ATOM 1077 C C . CYS A 1 125 ? -2.268 -13.994 6.913 1.00 88.81 125 CYS A C 1
ATOM 1079 O O . CYS A 1 125 ? -3.108 -14.419 6.104 1.00 88.81 125 CYS A O 1
ATOM 1081 N N . PRO A 1 126 ? -2.292 -14.337 8.217 1.00 87.75 126 PRO A N 1
ATOM 1082 C CA . PRO A 1 126 ? -3.331 -15.183 8.793 1.00 87.75 126 PRO A CA 1
ATOM 1083 C C . PRO A 1 126 ? -4.725 -14.598 8.557 1.00 87.75 126 PRO A C 1
ATOM 1085 O O . PRO A 1 126 ? -4.920 -13.384 8.641 1.00 87.75 126 PRO A O 1
ATOM 1088 N N . GLY A 1 127 ? -5.729 -15.452 8.337 1.00 85.31 127 GLY A N 1
ATOM 1089 C CA . GLY A 1 127 ? -7.091 -15.007 7.998 1.00 85.31 127 GLY A CA 1
ATOM 1090 C C . GLY A 1 127 ? -7.683 -13.984 8.982 1.00 85.31 127 GLY A C 1
ATOM 1091 O O . GLY A 1 127 ? -8.338 -13.036 8.557 1.00 85.31 127 GLY A O 1
ATOM 1092 N N . ARG A 1 128 ? -7.375 -14.118 10.281 1.00 84.75 128 ARG A N 1
ATOM 1093 C CA . ARG A 1 128 ? -7.820 -13.196 11.345 1.00 84.75 128 ARG A CA 1
ATOM 1094 C C . ARG A 1 128 ? -7.175 -11.805 11.293 1.00 84.75 128 ARG A C 1
ATOM 1096 O O . ARG A 1 128 ? -7.796 -10.842 11.717 1.00 84.75 128 ARG A O 1
ATOM 1103 N N . GLU A 1 129 ? -5.943 -11.691 10.797 1.00 88.56 129 GLU A N 1
ATOM 1104 C CA . GLU A 1 129 ? -5.228 -10.408 10.675 1.00 88.56 129 GLU A CA 1
ATOM 1105 C C . GLU A 1 129 ? -5.406 -9.805 9.270 1.00 88.56 129 GLU A C 1
ATOM 1107 O O . GLU A 1 129 ? -5.208 -8.609 9.077 1.00 88.56 129 GLU A O 1
ATOM 1112 N N . ARG A 1 130 ? -5.861 -10.594 8.285 1.00 89.50 130 ARG A N 1
ATOM 1113 C CA . ARG A 1 130 ? -6.080 -10.136 6.903 1.00 89.50 130 ARG A CA 1
ATOM 1114 C C . ARG A 1 130 ? -7.121 -9.029 6.801 1.00 89.50 130 ARG A C 1
ATOM 1116 O O . ARG A 1 130 ? -7.015 -8.160 5.940 1.00 89.50 130 ARG A O 1
ATOM 1123 N N . LEU A 1 131 ? -8.087 -9.013 7.720 1.00 89.06 131 LEU A N 1
ATOM 1124 C CA . LEU A 1 131 ? -9.049 -7.924 7.836 1.00 89.06 131 LEU A CA 1
ATOM 1125 C C . LEU A 1 131 ? -8.378 -6.583 8.173 1.00 89.06 131 LEU A C 1
ATOM 1127 O O . LEU A 1 131 ? -9.007 -5.553 8.032 1.00 89.06 131 LEU A O 1
ATOM 1131 N N . TYR A 1 132 ? -7.106 -6.508 8.550 1.00 90.81 132 TYR A N 1
ATOM 1132 C CA . TYR A 1 132 ? -6.455 -5.211 8.780 1.00 90.81 132 TYR A CA 1
ATOM 1133 C C . TYR A 1 132 ? -6.162 -4.453 7.484 1.00 90.81 132 TYR A C 1
ATOM 1135 O O . TYR A 1 132 ? -5.919 -3.248 7.531 1.00 90.81 132 TYR A O 1
ATOM 1143 N N . PHE A 1 133 ? -6.228 -5.134 6.340 1.00 92.81 133 PHE A N 1
ATOM 1144 C CA . PHE A 1 133 ? -5.811 -4.623 5.041 1.00 92.81 133 PHE A CA 1
ATOM 1145 C C . PHE A 1 133 ? -6.954 -4.731 4.022 1.00 92.81 133 PHE A C 1
ATOM 1147 O O . PHE A 1 133 ? -7.758 -5.665 4.102 1.00 92.81 133 PHE A O 1
ATOM 1154 N N . PRO A 1 134 ? -7.058 -3.820 3.039 1.00 93.25 134 PRO A N 1
ATOM 1155 C CA . PRO A 1 134 ? -7.976 -4.004 1.919 1.00 93.25 134 PRO A CA 1
ATOM 1156 C C . PRO A 1 134 ? -7.721 -5.339 1.218 1.00 93.25 134 PRO A C 1
ATOM 1158 O O . PRO A 1 134 ? -6.565 -5.722 1.018 1.00 93.25 134 PRO A O 1
ATOM 1161 N N . ARG A 1 135 ? -8.783 -6.037 0.802 1.00 93.56 135 ARG A N 1
ATOM 1162 C CA . ARG A 1 135 ? -8.616 -7.251 -0.001 1.00 93.56 135 ARG A CA 1
ATOM 1163 C C . ARG A 1 135 ? -7.945 -6.919 -1.335 1.00 93.56 135 ARG A C 1
ATOM 1165 O O . ARG A 1 135 ? -8.381 -6.015 -2.048 1.00 93.56 135 ARG A O 1
ATOM 1172 N N . PHE A 1 136 ? -6.918 -7.688 -1.673 1.00 95.31 136 PHE A N 1
ATOM 1173 C CA . PHE A 1 136 ? -6.204 -7.599 -2.939 1.00 95.31 136 PHE A CA 1
ATOM 1174 C C . PHE A 1 136 ? -6.902 -8.448 -4.008 1.00 95.31 136 PHE A C 1
ATOM 1176 O O . PHE A 1 136 ? -7.256 -9.599 -3.755 1.00 95.31 136 PHE A O 1
ATOM 1183 N N . TYR A 1 137 ? -7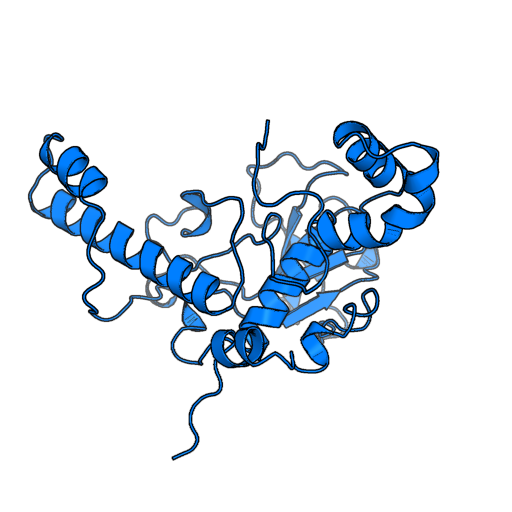.126 -7.874 -5.191 1.00 94.75 137 TYR A N 1
ATOM 1184 C CA . TYR A 1 137 ? -7.756 -8.563 -6.326 1.00 94.75 137 TYR A CA 1
ATOM 1185 C C . TYR A 1 137 ? -6.801 -8.803 -7.499 1.00 94.75 137 TYR A C 1
ATOM 1187 O O . TYR A 1 137 ? -7.185 -9.462 -8.463 1.00 94.75 137 TYR A O 1
ATOM 1195 N N . GLY A 1 138 ? -5.574 -8.291 -7.418 1.00 95.19 138 GLY A N 1
ATOM 1196 C CA . GLY A 1 138 ? -4.555 -8.446 -8.447 1.00 95.19 138 GLY A CA 1
ATOM 1197 C C . GLY A 1 138 ? -4.075 -7.119 -9.026 1.00 95.19 138 GLY A C 1
ATOM 1198 O O . GLY A 1 138 ? -4.419 -6.035 -8.545 1.00 95.19 138 GLY A O 1
ATOM 1199 N N . VAL A 1 139 ? -3.265 -7.218 -10.074 1.00 96.06 139 VAL A N 1
ATOM 1200 C CA . VAL A 1 139 ? -2.705 -6.076 -10.801 1.00 96.06 139 VAL A CA 1
ATOM 1201 C C . VAL A 1 139 ? -3.112 -6.075 -12.270 1.00 96.06 139 VAL A C 1
ATOM 1203 O O . VAL A 1 139 ? -3.428 -7.111 -12.852 1.00 96.06 139 VAL A O 1
ATOM 1206 N N . VAL A 1 140 ? -3.056 -4.898 -12.880 1.00 94.12 140 VAL A N 1
ATOM 1207 C CA . VAL A 1 140 ? -3.108 -4.694 -14.329 1.00 94.12 140 VAL A CA 1
ATOM 1208 C C . VAL A 1 140 ? -1.793 -4.041 -14.728 1.00 94.12 140 VAL A C 1
ATOM 1210 O O . VAL A 1 140 ? -1.407 -3.063 -14.099 1.00 94.12 140 VAL A O 1
ATOM 1213 N N . THR A 1 141 ? -1.099 -4.570 -15.734 1.00 91.75 141 THR A N 1
ATOM 1214 C CA . THR A 1 141 ? 0.198 -4.033 -16.192 1.00 91.75 141 THR A CA 1
ATOM 1215 C C . THR A 1 141 ? 0.130 -3.351 -17.557 1.00 91.75 141 THR A C 1
ATOM 1217 O O . THR A 1 141 ? 0.961 -2.502 -17.846 1.00 91.75 141 THR A O 1
ATOM 1220 N N . ASN A 1 142 ? -0.880 -3.679 -18.371 1.00 90.06 142 ASN A N 1
ATOM 1221 C CA . ASN A 1 142 ? -1.071 -3.151 -19.723 1.00 90.06 142 ASN A CA 1
ATOM 1222 C C . ASN A 1 142 ? -2.506 -2.645 -19.906 1.00 90.06 142 ASN A C 1
ATOM 1224 O O . ASN A 1 142 ? -3.336 -3.278 -20.560 1.00 90.06 142 ASN A O 1
ATOM 1228 N N . MET A 1 143 ? -2.830 -1.526 -19.265 1.00 91.94 143 MET A N 1
ATOM 1229 C CA . MET A 1 143 ? -4.153 -0.920 -19.343 1.00 91.94 143 MET A CA 1
ATOM 1230 C C . MET A 1 143 ? -4.281 -0.006 -20.562 1.00 91.94 143 MET A C 1
ATOM 1232 O O . MET A 1 143 ? -3.540 0.962 -20.721 1.00 91.94 143 MET A O 1
ATOM 1236 N N . GLU A 1 144 ? -5.271 -0.283 -21.405 1.00 91.94 144 GLU A N 1
ATOM 1237 C CA . GLU A 1 144 ? -5.602 0.578 -22.536 1.00 91.94 144 GLU A CA 1
ATOM 1238 C C . GLU A 1 144 ? -6.258 1.889 -22.090 1.00 91.94 144 GLU A C 1
ATOM 1240 O O . GLU A 1 144 ? -7.087 1.916 -21.176 1.00 91.94 144 GLU A O 1
ATOM 1245 N N . ARG A 1 145 ? -5.997 2.973 -22.831 1.00 90.94 145 ARG A N 1
ATOM 1246 C CA . ARG A 1 145 ? -6.652 4.276 -22.622 1.00 90.94 145 ARG A CA 1
ATOM 1247 C C . ARG A 1 145 ? -8.182 4.194 -22.688 1.00 90.94 145 ARG A C 1
ATOM 1249 O O . ARG A 1 145 ? -8.858 4.948 -21.997 1.00 90.94 145 ARG A O 1
ATOM 1256 N N . SER A 1 146 ? -8.726 3.254 -23.464 1.00 91.88 146 SER A N 1
ATOM 1257 C CA . SER A 1 146 ? -10.167 2.978 -23.593 1.00 91.88 146 SER A CA 1
ATOM 1258 C C . SER A 1 146 ? -10.851 2.623 -22.259 1.00 91.88 146 SER A C 1
ATOM 1260 O O . SER A 1 146 ? -12.067 2.789 -22.115 1.00 91.88 146 SER A O 1
ATOM 1262 N N . ARG A 1 147 ? -10.074 2.156 -21.268 1.00 92.38 147 ARG A N 1
ATOM 1263 C CA . ARG A 1 147 ? -10.544 1.800 -19.922 1.00 92.38 147 ARG A CA 1
ATOM 1264 C C . ARG A 1 147 ? -10.750 3.006 -19.014 1.00 92.38 147 ARG A C 1
ATOM 1266 O O . ARG A 1 147 ? -11.424 2.859 -17.997 1.00 92.38 147 ARG A O 1
ATOM 1273 N N . PHE A 1 148 ? -10.221 4.174 -19.369 1.00 92.06 148 PHE A N 1
ATOM 1274 C CA . PHE A 1 148 ? -10.314 5.389 -18.568 1.00 92.06 148 PHE A CA 1
ATOM 1275 C C . PHE A 1 148 ? -11.485 6.252 -19.028 1.00 92.06 148 PHE A C 1
ATOM 1277 O O . PHE A 1 148 ? -11.574 6.638 -20.191 1.00 92.06 148 PHE A O 1
ATOM 1284 N N . SER A 1 149 ? -12.376 6.583 -18.096 1.00 88.81 149 SER A N 1
ATOM 1285 C CA . SER A 1 149 ? -13.437 7.572 -18.330 1.00 88.81 149 SER A CA 1
ATOM 1286 C C . SER A 1 149 ? -12.988 8.989 -17.953 1.00 88.81 149 SER A C 1
ATOM 1288 O O . SER A 1 149 ? -13.607 9.957 -18.382 1.00 88.81 149 SER A O 1
ATOM 1290 N N . SER A 1 150 ? -11.934 9.115 -17.137 1.00 85.81 150 SER A N 1
ATOM 1291 C CA . SER A 1 150 ? -11.373 10.382 -16.656 1.00 85.81 150 SER A CA 1
ATOM 1292 C C . SER A 1 150 ? -9.907 10.215 -16.208 1.00 85.81 150 SER A C 1
ATOM 1294 O O . SER A 1 150 ? -9.421 9.086 -16.108 1.00 85.81 150 SER A O 1
ATOM 1296 N N . GLY A 1 151 ? -9.221 11.332 -15.930 1.00 85.75 151 GLY A N 1
ATOM 1297 C CA . GLY A 1 151 ? -7.840 11.374 -15.423 1.00 85.75 151 GLY A CA 1
ATOM 1298 C C . GLY A 1 151 ? -6.761 11.007 -16.451 1.00 85.75 151 GLY A C 1
ATOM 1299 O O . GLY A 1 151 ? -7.044 10.859 -17.643 1.00 85.75 151 GLY A O 1
ATOM 1300 N N . TYR A 1 152 ? -5.507 10.880 -15.998 1.00 85.88 152 TYR A N 1
ATOM 1301 C CA . TYR A 1 152 ? -4.416 10.406 -16.862 1.00 85.88 152 TYR A CA 1
ATOM 1302 C C . TYR A 1 152 ? -4.443 8.886 -16.975 1.00 85.88 152 TYR A C 1
ATOM 1304 O O . TYR A 1 152 ? -4.508 8.175 -15.970 1.00 85.88 152 TYR A O 1
ATOM 1312 N N . ALA A 1 153 ? -4.356 8.402 -18.211 1.00 88.75 153 ALA A N 1
ATOM 1313 C CA . ALA A 1 153 ? -4.276 6.984 -18.502 1.00 88.75 153 ALA A CA 1
ATOM 1314 C C . ALA A 1 153 ? -2.844 6.489 -18.277 1.00 88.75 153 ALA A C 1
ATOM 1316 O O . ALA A 1 153 ? -1.967 6.751 -19.100 1.00 88.75 153 ALA A O 1
ATOM 1317 N N . HIS A 1 154 ? -2.623 5.762 -17.181 1.00 92.50 154 HIS A N 1
ATOM 1318 C CA . HIS A 1 154 ? -1.388 5.004 -16.990 1.00 92.50 154 HIS A CA 1
ATOM 1319 C C . HIS A 1 154 ? -1.630 3.506 -17.188 1.00 92.50 154 HIS A C 1
ATOM 1321 O O . HIS A 1 154 ? -2.723 3.014 -16.893 1.00 92.50 154 HIS A O 1
ATOM 1327 N N . PRO A 1 155 ? -0.621 2.759 -17.659 1.00 91.50 155 PRO A N 1
ATOM 1328 C CA . PRO A 1 155 ? -0.812 1.364 -18.035 1.00 91.50 155 PRO A CA 1
ATOM 1329 C C . PRO A 1 155 ? -0.953 0.428 -16.827 1.00 91.50 155 PRO A C 1
ATOM 1331 O O . PRO A 1 155 ? -1.450 -0.689 -16.979 1.00 91.50 155 PRO A O 1
ATOM 1334 N N . ARG A 1 156 ? -0.551 0.863 -15.626 1.00 94.75 156 ARG A N 1
ATOM 1335 C CA . ARG A 1 156 ? -0.382 -0.019 -14.467 1.00 94.75 156 ARG A CA 1
ATOM 1336 C C . ARG A 1 156 ? -1.320 0.338 -13.325 1.00 94.75 156 ARG A C 1
ATOM 1338 O O . ARG A 1 156 ? -1.456 1.508 -12.967 1.00 94.75 156 ARG A O 1
ATOM 1345 N N . ALA A 1 157 ? -1.949 -0.670 -12.725 1.00 95.69 157 ALA A N 1
ATOM 1346 C CA . ALA A 1 157 ? -2.823 -0.490 -11.575 1.00 95.69 157 ALA A CA 1
ATOM 1347 C C . ALA A 1 157 ? -2.795 -1.660 -10.588 1.00 95.69 157 ALA A C 1
ATOM 1349 O O . ALA A 1 157 ? -2.716 -2.822 -10.978 1.00 95.69 157 ALA A O 1
ATOM 1350 N N . VAL A 1 158 ? -2.941 -1.341 -9.304 1.00 96.81 158 VAL A N 1
ATOM 1351 C CA . VAL A 1 158 ? -3.227 -2.292 -8.224 1.00 96.81 158 VAL A CA 1
ATOM 1352 C C . VAL A 1 158 ? -4.725 -2.234 -7.935 1.00 96.81 158 VAL A C 1
ATOM 1354 O O . VAL A 1 158 ? -5.273 -1.151 -7.710 1.00 96.81 158 VAL A O 1
ATOM 1357 N N . VAL A 1 159 ? -5.397 -3.388 -7.960 1.00 96.50 159 VAL A N 1
ATOM 1358 C CA . VAL A 1 159 ? -6.850 -3.479 -7.776 1.00 96.50 159 VAL A CA 1
ATOM 1359 C C . VAL A 1 159 ? -7.182 -3.995 -6.380 1.00 96.50 159 VAL A C 1
ATOM 1361 O O . VAL A 1 159 ? -6.762 -5.082 -5.975 1.00 96.50 159 VAL A O 1
ATOM 1364 N N . LEU A 1 160 ? -7.955 -3.199 -5.645 1.00 95.56 160 LEU A N 1
ATOM 1365 C CA . LEU A 1 160 ? -8.265 -3.395 -4.233 1.00 95.56 160 LEU A CA 1
ATOM 1366 C C . LEU A 1 160 ? -9.772 -3.389 -3.974 1.00 95.56 160 LEU A C 1
ATOM 1368 O O . LEU A 1 160 ? -10.589 -2.960 -4.791 1.00 95.56 160 LEU A O 1
ATOM 1372 N N . GLU A 1 161 ? -10.138 -3.859 -2.791 1.00 92.88 161 GLU A N 1
ATOM 1373 C CA . GLU A 1 161 ? -11.477 -3.738 -2.234 1.00 92.88 161 GLU A CA 1
ATOM 1374 C C . GLU A 1 161 ? -11.987 -2.293 -2.210 1.00 92.88 161 GLU A C 1
ATOM 1376 O O . GLU A 1 161 ? -11.320 -1.374 -1.738 1.00 92.88 161 GLU A O 1
ATOM 1381 N N . ALA A 1 162 ? -13.227 -2.117 -2.662 1.00 90.00 162 ALA A N 1
ATOM 1382 C CA . ALA A 1 162 ? -14.005 -0.898 -2.495 1.00 90.00 162 ALA A CA 1
ATOM 1383 C C . ALA A 1 162 ? -14.531 -0.758 -1.060 1.00 90.00 162 ALA A C 1
ATOM 1385 O O . ALA A 1 162 ? -15.717 -0.974 -0.806 1.00 90.00 162 ALA A O 1
ATOM 1386 N N . VAL A 1 163 ? -13.656 -0.386 -0.125 1.00 86.50 163 VAL A N 1
ATOM 1387 C CA . VAL A 1 163 ? -14.068 -0.094 1.254 1.00 86.50 163 VAL A CA 1
ATOM 1388 C C . VAL A 1 163 ? -14.846 1.225 1.278 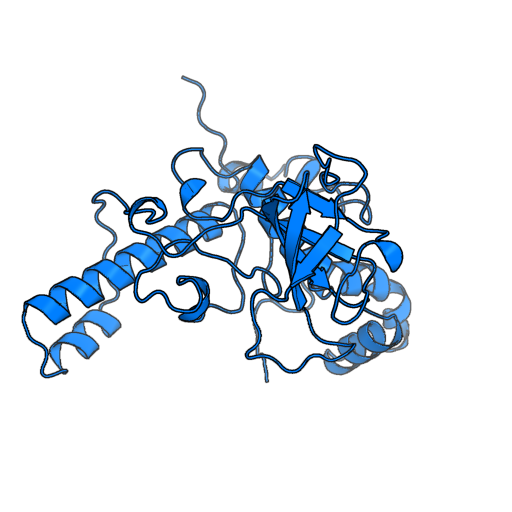1.00 86.50 163 VAL A C 1
ATOM 1390 O O . VAL A 1 163 ? -14.408 2.227 0.712 1.00 86.50 163 VAL A O 1
ATOM 1393 N N . LYS A 1 164 ? -16.025 1.223 1.904 1.00 82.19 164 LYS A N 1
ATOM 1394 C CA . LYS A 1 164 ? -16.908 2.395 2.007 1.00 82.19 164 LYS A CA 1
ATOM 1395 C C . LYS A 1 164 ? -16.973 2.897 3.453 1.00 82.19 164 LYS A C 1
ATOM 1397 O O . LYS A 1 164 ? -16.986 2.054 4.351 1.00 82.19 164 LYS A O 1
ATOM 1402 N N . PRO A 1 165 ? -17.089 4.214 3.691 1.00 78.62 165 PRO A N 1
ATOM 1403 C CA . PRO A 1 165 ? -17.141 4.794 5.034 1.00 78.62 165 PRO A CA 1
ATOM 1404 C C . PRO A 1 165 ? -18.525 4.579 5.670 1.00 78.62 165 PRO A C 1
ATOM 1406 O O . PRO A 1 165 ? -19.369 5.470 5.708 1.00 78.62 165 PRO A O 1
ATOM 1409 N N . HIS A 1 166 ? -18.813 3.354 6.110 1.00 78.69 166 HIS A N 1
ATOM 1410 C CA . HIS A 1 166 ? -20.030 3.018 6.849 1.00 78.69 166 HIS A CA 1
ATOM 1411 C C . HIS A 1 166 ? -19.715 2.111 8.035 1.00 78.69 166 HIS A C 1
ATOM 1413 O O . HIS A 1 166 ? -18.722 1.384 8.023 1.00 78.69 166 HIS A O 1
ATOM 1419 N N . LEU A 1 167 ? -20.600 2.094 9.040 1.00 74.56 167 LEU A N 1
ATOM 1420 C CA . LEU A 1 167 ? -20.429 1.304 10.270 1.00 74.56 167 LEU A CA 1
ATOM 1421 C C . LEU A 1 167 ? -20.058 -0.158 9.991 1.00 74.56 167 LEU A C 1
ATOM 1423 O O . LEU A 1 167 ? -19.125 -0.672 10.593 1.00 74.56 167 LEU A O 1
ATOM 1427 N N . GLY A 1 168 ? -20.723 -0.798 9.024 1.00 74.00 168 GLY A N 1
ATOM 1428 C CA . GLY A 1 168 ? -20.453 -2.195 8.663 1.00 74.00 168 GLY A CA 1
ATOM 1429 C C . GLY A 1 168 ? -19.090 -2.466 8.008 1.00 74.00 168 GLY A C 1
ATOM 1430 O O . GLY A 1 168 ? -18.710 -3.623 7.890 1.00 74.00 168 GLY A O 1
ATOM 1431 N N . SER A 1 169 ? -18.354 -1.435 7.577 1.00 76.31 169 SER A N 1
ATOM 1432 C CA . SER A 1 169 ? -16.988 -1.588 7.056 1.00 76.31 169 SER A CA 1
ATOM 1433 C C . SER A 1 169 ? -15.951 -1.523 8.164 1.00 76.31 169 SER A C 1
ATOM 1435 O O . SER A 1 169 ? -14.795 -1.859 7.917 1.00 76.31 169 SER A O 1
ATOM 1437 N N . ARG A 1 170 ? -16.334 -1.059 9.363 1.00 79.00 170 ARG A N 1
ATOM 1438 C CA . ARG A 1 170 ? -15.404 -0.872 10.471 1.00 79.00 170 ARG A CA 1
ATOM 1439 C C . ARG A 1 170 ? -14.874 -2.216 10.912 1.00 79.00 170 ARG A C 1
ATOM 1441 O O . ARG A 1 170 ? -15.619 -3.129 11.260 1.00 79.00 170 ARG A O 1
ATOM 1448 N N . ARG A 1 171 ? -13.554 -2.311 10.931 1.00 79.06 171 ARG A N 1
ATOM 1449 C CA . ARG A 1 171 ? -12.844 -3.533 11.276 1.00 79.06 171 ARG A CA 1
ATOM 1450 C C . ARG A 1 171 ? -12.351 -3.387 12.701 1.00 79.06 171 ARG A C 1
ATOM 1452 O O . ARG A 1 171 ? -11.175 -3.121 12.944 1.00 79.06 171 ARG A O 1
ATOM 1459 N N . VAL A 1 172 ? -13.326 -3.443 13.610 1.00 67.81 172 VAL A N 1
ATOM 1460 C CA . VAL A 1 172 ? -13.132 -3.275 15.051 1.00 67.81 172 VAL A CA 1
ATOM 1461 C C . VAL A 1 172 ? -12.360 -4.475 15.576 1.00 67.81 172 VAL A C 1
ATOM 1463 O O . VAL A 1 172 ? -12.739 -5.623 15.339 1.00 67.81 172 VAL A O 1
ATOM 1466 N N . LEU A 1 173 ? -11.257 -4.206 16.263 1.00 66.94 173 LEU A N 1
ATOM 1467 C CA . LEU A 1 173 ? -10.378 -5.243 16.781 1.00 66.94 173 LEU A CA 1
ATOM 1468 C C . LEU A 1 173 ? -10.808 -5.641 18.194 1.00 66.94 173 LEU A C 1
ATOM 1470 O O . LEU A 1 173 ? -11.011 -4.778 19.044 1.00 66.94 173 LEU A O 1
ATOM 1474 N N . GLY A 1 174 ? -10.914 -6.948 18.454 1.00 57.06 174 GLY A N 1
ATOM 1475 C CA . GLY A 1 174 ? -11.143 -7.479 19.803 1.00 57.06 174 GLY A CA 1
ATOM 1476 C C . GLY A 1 174 ? -10.007 -7.124 20.770 1.00 57.06 174 GLY A C 1
ATOM 1477 O O . GLY A 1 174 ? -8.914 -6.739 20.348 1.00 57.06 174 GLY A O 1
ATOM 1478 N N . GLU A 1 175 ? -10.248 -7.217 22.076 1.00 56.12 175 GLU A N 1
ATOM 1479 C CA . GLU A 1 175 ? -9.250 -6.888 23.098 1.00 56.12 175 GLU A CA 1
ATOM 1480 C C . GLU A 1 175 ? -8.045 -7.839 23.082 1.00 56.12 175 GLU A C 1
ATOM 1482 O O . GLU A 1 175 ? -8.182 -9.058 23.096 1.00 56.12 175 GLU A O 1
ATOM 1487 N N . VAL A 1 176 ? -6.850 -7.246 23.058 1.00 59.12 176 VAL A N 1
ATOM 1488 C CA . VAL A 1 176 ? -5.549 -7.879 23.301 1.00 59.12 176 VAL A CA 1
ATOM 1489 C C . VAL A 1 176 ? -4.644 -6.828 23.949 1.00 59.12 176 VAL A C 1
ATOM 1491 O O . VAL A 1 176 ? -4.614 -5.676 23.498 1.00 59.12 176 VAL A O 1
ATOM 1494 N N . ASP A 1 177 ? -3.884 -7.221 24.965 1.00 60.53 177 ASP A N 1
ATOM 1495 C CA . ASP A 1 177 ? -2.975 -6.363 25.733 1.00 60.53 177 ASP A CA 1
ATOM 1496 C C . ASP A 1 177 ? -1.739 -5.930 24.931 1.00 60.53 177 ASP A C 1
ATOM 1498 O O . ASP A 1 177 ? -0.612 -6.365 25.154 1.00 60.53 177 ASP A O 1
ATOM 1502 N N . SER A 1 178 ? -1.928 -5.042 23.959 1.00 66.75 178 SER A N 1
ATOM 1503 C CA . SER A 1 178 ? -0.822 -4.262 23.409 1.00 66.75 178 SER A CA 1
ATOM 1504 C C . SER A 1 178 ? -0.520 -3.116 24.372 1.00 66.75 178 SER A C 1
ATOM 1506 O O . SER A 1 178 ? -1.325 -2.184 24.493 1.00 66.75 178 SER A O 1
ATOM 1508 N N . SER A 1 179 ? 0.629 -3.187 25.050 1.00 78.06 179 SER A N 1
ATOM 1509 C CA . SER A 1 179 ? 1.122 -2.092 25.882 1.00 78.06 179 SER A CA 1
ATOM 1510 C C . SER A 1 179 ? 1.344 -0.846 25.024 1.00 78.06 179 SER A C 1
ATOM 1512 O O . SER A 1 179 ? 1.855 -0.907 23.903 1.00 78.06 179 SER A O 1
ATOM 1514 N N . LEU A 1 180 ? 0.895 0.298 25.535 1.00 85.38 180 LEU A N 1
ATOM 1515 C CA . LEU A 1 180 ? 1.102 1.576 24.868 1.00 85.38 180 LEU A CA 1
ATOM 1516 C C . LEU A 1 180 ? 2.494 2.120 25.205 1.00 85.38 180 LEU A C 1
ATOM 1518 O O . LEU A 1 180 ? 2.948 1.938 26.337 1.00 85.38 180 LEU A O 1
ATOM 1522 N N . PRO A 1 181 ? 3.161 2.817 24.268 1.00 87.44 181 PRO A N 1
ATOM 1523 C CA . PRO A 1 181 ? 4.433 3.466 24.551 1.00 87.44 181 PRO A CA 1
ATOM 1524 C C . PRO A 1 181 ? 4.310 4.458 25.711 1.00 87.44 181 PRO A C 1
ATOM 1526 O O . PRO A 1 181 ? 3.384 5.271 25.753 1.00 87.44 181 PRO A O 1
ATOM 1529 N N . GLU A 1 182 ? 5.274 4.440 26.628 1.00 88.94 182 GLU A N 1
ATOM 1530 C CA . GLU A 1 182 ? 5.274 5.328 27.795 1.00 88.94 182 GLU A CA 1
ATOM 1531 C C . GLU A 1 182 ? 5.315 6.810 27.398 1.00 88.94 182 GLU A C 1
ATOM 1533 O O . GLU A 1 182 ? 4.635 7.640 28.002 1.00 88.94 182 GLU A O 1
ATOM 1538 N N . SER A 1 183 ? 6.040 7.138 26.324 1.00 90.19 183 SER A N 1
ATOM 1539 C CA . SER A 1 183 ? 6.087 8.490 25.760 1.00 90.19 183 SER A CA 1
ATOM 1540 C C . SER A 1 183 ? 4.699 9.004 25.379 1.00 90.19 183 SER A C 1
ATOM 1542 O O . SER A 1 183 ? 4.352 10.132 25.716 1.00 90.19 183 SER A O 1
ATOM 1544 N N . PHE A 1 184 ? 3.876 8.162 24.751 1.00 89.38 184 PHE A N 1
ATOM 1545 C CA . PHE A 1 184 ? 2.503 8.503 24.397 1.00 89.38 184 PHE A CA 1
ATOM 1546 C C . PHE A 1 184 ? 1.633 8.704 25.637 1.00 89.38 184 PHE A C 1
ATOM 1548 O O . PHE A 1 184 ? 0.921 9.701 25.728 1.00 89.38 184 PHE A O 1
ATOM 1555 N N . LEU A 1 185 ? 1.726 7.796 26.615 1.00 88.44 185 LEU A N 1
ATOM 1556 C CA . LEU A 1 185 ? 0.978 7.913 27.869 1.00 88.44 185 LEU A CA 1
ATOM 1557 C C . LEU A 1 185 ? 1.328 9.208 28.611 1.00 88.44 185 LEU A C 1
ATOM 1559 O O . LEU A 1 185 ? 0.437 9.876 29.130 1.00 88.44 185 LEU A O 1
ATOM 1563 N N . LYS A 1 186 ? 2.609 9.593 28.622 1.00 90.50 186 LYS A N 1
ATOM 1564 C CA . LYS A 1 186 ? 3.070 10.861 29.195 1.00 90.50 186 LYS A CA 1
ATOM 1565 C C . LYS A 1 186 ? 2.505 12.064 28.439 1.00 90.50 186 LYS A C 1
ATOM 1567 O O . LYS A 1 186 ? 2.005 12.983 29.078 1.00 90.50 186 LYS A O 1
ATOM 1572 N N . THR A 1 187 ? 2.549 12.057 27.105 1.00 91.38 187 THR A N 1
ATOM 1573 C CA . THR A 1 187 ? 1.983 13.138 26.283 1.00 91.38 187 THR A CA 1
ATOM 1574 C C . THR A 1 187 ? 0.493 13.307 26.541 1.00 91.38 187 THR A C 1
ATOM 1576 O O . THR A 1 187 ? 0.048 14.418 26.800 1.00 91.38 187 THR A O 1
ATOM 1579 N N . ILE A 1 188 ? -0.264 12.212 26.524 1.00 90.44 188 ILE A N 1
ATOM 1580 C CA . ILE A 1 188 ? -1.712 12.247 26.707 1.00 90.44 188 ILE A CA 1
ATOM 1581 C C . ILE A 1 188 ? -2.107 12.725 28.110 1.00 90.44 188 ILE A C 1
ATOM 1583 O O . ILE A 1 188 ? -3.012 13.539 28.220 1.00 90.44 188 ILE A O 1
ATOM 1587 N N . ARG A 1 189 ? -1.392 12.316 29.169 1.00 88.12 189 ARG A N 1
ATOM 1588 C CA . ARG A 1 189 ? -1.620 12.824 30.540 1.00 88.12 189 ARG A CA 1
ATOM 1589 C C . ARG A 1 189 ? -1.399 14.330 30.688 1.00 88.12 189 ARG A C 1
ATOM 1591 O O . ARG A 1 189 ? -1.961 14.928 31.596 1.00 88.12 189 ARG A O 1
ATOM 1598 N N . ASN A 1 190 ? -0.562 14.926 29.840 1.00 91.00 190 ASN A N 1
ATOM 1599 C CA . ASN A 1 190 ? -0.273 16.358 29.881 1.00 91.00 190 ASN A CA 1
ATOM 1600 C C . ASN A 1 190 ? -1.299 17.198 29.103 1.00 91.00 190 ASN A C 1
ATOM 1602 O O . ASN A 1 190 ? -1.256 18.425 29.177 1.00 91.00 190 ASN A O 1
ATOM 1606 N N . LEU A 1 191 ? -2.190 16.566 28.335 1.00 92.50 191 LEU A N 1
ATOM 1607 C CA . LEU A 1 191 ? -3.263 17.249 27.624 1.00 92.50 191 LEU A CA 1
ATOM 1608 C C . LEU A 1 191 ? -4.486 17.371 28.541 1.00 92.50 191 LEU A C 1
ATOM 1610 O O . LEU A 1 191 ? -4.797 16.461 29.303 1.00 92.50 191 LEU A O 1
ATOM 1614 N N . GLN A 1 192 ? -5.202 18.492 28.452 1.00 93.06 192 GLN A N 1
ATOM 1615 C CA . GLN A 1 192 ? -6.470 18.685 29.162 1.00 93.06 192 GLN A CA 1
ATOM 1616 C C . GLN A 1 192 ? -7.596 17.942 28.432 1.00 93.06 192 GLN A C 1
ATOM 1618 O O . GLN A 1 192 ? -8.425 18.552 27.764 1.00 93.06 192 GLN A O 1
ATOM 1623 N N . LEU A 1 193 ? -7.574 16.613 28.508 1.00 93.19 193 LEU A N 1
ATOM 1624 C CA . LEU A 1 193 ? -8.552 15.730 27.881 1.00 93.19 193 LEU A CA 1
ATOM 1625 C C . LEU A 1 193 ? -9.541 15.204 28.920 1.00 93.19 193 LEU A C 1
ATOM 1627 O O . LEU A 1 193 ? -9.191 14.938 30.070 1.00 93.19 193 LEU A O 1
ATOM 1631 N N . SER A 1 194 ? -10.781 15.000 28.496 1.00 94.12 194 SER A N 1
ATOM 1632 C CA . SER A 1 194 ? -11.752 14.225 29.261 1.00 94.12 194 SER A CA 1
ATOM 1633 C C . SER A 1 194 ? -11.332 12.753 29.358 1.00 94.12 194 SER A C 1
ATOM 1635 O O . SER A 1 194 ? -10.563 12.241 28.538 1.00 94.12 194 SER A O 1
ATOM 1637 N N . GLN A 1 195 ? -11.892 12.034 30.334 1.00 91.88 195 GLN A N 1
ATOM 1638 C CA . GLN A 1 195 ? -11.682 10.589 30.477 1.00 91.88 195 GLN A CA 1
ATOM 1639 C C . GLN A 1 195 ? -12.040 9.827 29.190 1.00 91.88 195 GLN A C 1
ATOM 1641 O O . GLN A 1 195 ? -11.305 8.939 28.759 1.00 91.88 195 GLN A O 1
ATOM 1646 N N . PHE A 1 196 ? -13.137 10.224 28.540 1.00 91.69 196 PHE A N 1
ATOM 1647 C CA . PHE A 1 196 ? -13.579 9.634 27.281 1.00 91.69 196 PHE A CA 1
ATOM 1648 C C . PHE A 1 196 ? -12.542 9.809 26.162 1.00 91.69 196 PHE A C 1
ATOM 1650 O O . PHE A 1 196 ? -12.211 8.853 25.466 1.00 91.69 196 PHE A O 1
ATOM 1657 N N . GLU A 1 197 ? -11.990 11.013 25.994 1.00 91.94 197 GLU A N 1
ATOM 1658 C CA . GLU A 1 197 ? -10.974 11.275 24.968 1.00 91.94 197 GLU A CA 1
ATOM 1659 C C . GLU A 1 197 ? -9.689 10.490 25.237 1.00 91.94 197 GLU A C 1
ATOM 1661 O O . GLU A 1 197 ? -9.105 9.923 24.313 1.00 91.94 197 GLU A O 1
ATOM 1666 N N . HIS A 1 198 ? -9.278 10.398 26.502 1.00 90.06 198 HIS A N 1
ATOM 1667 C CA . HIS A 1 198 ? -8.152 9.570 26.930 1.00 90.06 198 HIS A CA 1
ATOM 1668 C C . HIS A 1 198 ? -8.299 8.110 26.487 1.00 90.06 198 HIS A C 1
ATOM 1670 O O . HIS A 1 198 ? -7.378 7.533 25.893 1.00 90.06 198 HIS A O 1
ATOM 1676 N N . GLU A 1 199 ? -9.452 7.510 26.778 1.00 88.75 199 GLU A N 1
ATOM 1677 C CA . GLU A 1 199 ? -9.776 6.133 26.407 1.00 88.75 199 GLU A CA 1
ATOM 1678 C C . GLU A 1 199 ? -9.851 5.972 24.889 1.00 88.75 199 GLU A C 1
ATOM 1680 O O . GLU A 1 199 ? -9.290 5.021 24.336 1.00 88.75 199 GLU A O 1
ATOM 1685 N N . TRP A 1 200 ? -10.463 6.938 24.202 1.00 87.88 200 TRP A N 1
ATOM 1686 C CA . TRP A 1 200 ? -10.591 6.933 22.752 1.00 87.88 200 TRP A CA 1
ATOM 1687 C C . TRP A 1 200 ? -9.231 6.971 22.046 1.00 87.88 200 TRP A C 1
ATOM 1689 O O . TRP A 1 200 ? -8.943 6.088 21.235 1.00 87.88 200 TRP A O 1
ATOM 1699 N N . TYR A 1 201 ? -8.352 7.920 22.384 1.00 89.62 201 TYR A N 1
ATOM 1700 C CA . TYR A 1 201 ? -7.012 8.000 21.791 1.00 89.62 201 TYR A CA 1
ATOM 1701 C C . TYR A 1 201 ? -6.152 6.777 22.123 1.00 89.62 201 TYR A C 1
ATOM 1703 O O . TYR A 1 201 ? -5.393 6.298 21.276 1.00 89.62 201 TYR A O 1
ATOM 1711 N N . SER A 1 202 ? -6.271 6.253 23.345 1.00 88.69 202 SER A N 1
ATOM 1712 C CA . SER A 1 202 ? -5.561 5.040 23.758 1.00 88.69 202 SER A CA 1
ATOM 1713 C C . SER A 1 202 ? -6.010 3.829 22.941 1.00 88.69 202 SER A C 1
ATOM 1715 O O . SER A 1 202 ? -5.172 3.071 22.451 1.00 88.69 202 SER A O 1
ATOM 1717 N N . SER A 1 203 ? -7.321 3.672 22.751 1.00 86.50 203 SER A N 1
ATOM 1718 C CA . SER A 1 203 ? -7.906 2.629 21.907 1.00 86.50 203 SER A CA 1
ATOM 1719 C C . SER A 1 203 ? -7.441 2.766 20.456 1.00 86.50 203 SER A C 1
ATOM 1721 O O . SER A 1 203 ? -6.924 1.806 19.884 1.00 86.50 203 SER A O 1
ATOM 1723 N N . LEU A 1 204 ? -7.498 3.981 19.900 1.00 87.88 204 LEU A N 1
ATOM 1724 C CA . LEU A 1 204 ? -7.057 4.286 18.539 1.00 87.88 204 LEU A CA 1
ATOM 1725 C C . LEU A 1 204 ? -5.590 3.899 18.310 1.00 87.88 204 LEU A C 1
ATOM 1727 O O . LEU A 1 204 ? -5.264 3.225 17.334 1.00 87.88 204 LEU A O 1
ATOM 1731 N N . LEU A 1 205 ? -4.684 4.280 19.217 1.00 89.25 205 LEU A N 1
ATOM 1732 C CA . LEU A 1 205 ? -3.272 3.940 19.059 1.00 89.25 205 LEU A CA 1
ATOM 1733 C C . LEU A 1 205 ? -3.027 2.429 19.171 1.00 89.25 205 LEU A C 1
ATOM 1735 O O . LEU A 1 205 ? -2.261 1.885 18.374 1.00 89.25 205 LEU A O 1
ATOM 1739 N N . ARG A 1 206 ? -3.683 1.733 20.110 1.00 88.69 206 ARG A N 1
ATOM 1740 C CA . ARG A 1 206 ? -3.593 0.263 20.210 1.00 88.69 206 ARG A CA 1
ATOM 1741 C C . ARG A 1 206 ? -4.006 -0.393 18.897 1.00 88.69 206 ARG A C 1
ATOM 1743 O O . ARG A 1 206 ? -3.305 -1.268 18.394 1.00 88.69 206 ARG A O 1
ATOM 1750 N N . ASP A 1 207 ? -5.110 0.069 18.328 1.00 87.69 207 ASP A N 1
ATOM 1751 C CA . ASP A 1 207 ? -5.670 -0.422 17.076 1.00 87.69 207 ASP A CA 1
ATOM 1752 C C . ASP A 1 207 ? -4.679 -0.268 15.906 1.00 87.69 207 ASP A C 1
ATOM 1754 O O . ASP A 1 207 ? -4.350 -1.231 15.207 1.00 87.69 207 ASP A O 1
ATOM 1758 N N . ARG A 1 208 ? -4.087 0.922 15.758 1.00 90.88 208 ARG A N 1
ATOM 1759 C CA . ARG A 1 208 ? -3.048 1.208 14.751 1.00 90.88 208 ARG A CA 1
ATOM 1760 C C . ARG A 1 208 ? -1.796 0.362 14.935 1.00 90.88 208 ARG A C 1
ATOM 1762 O O . ARG A 1 208 ? -1.300 -0.220 13.967 1.00 90.88 208 ARG A O 1
ATOM 1769 N N . LEU A 1 209 ? -1.299 0.259 16.168 1.00 90.19 209 LEU A N 1
ATOM 1770 C CA . LEU A 1 209 ? -0.118 -0.542 16.492 1.00 90.19 209 LEU A CA 1
ATOM 1771 C C . LEU A 1 209 ? -0.338 -2.021 16.178 1.00 90.19 209 LEU A C 1
ATOM 1773 O O . LEU A 1 209 ? 0.584 -2.674 15.701 1.00 90.19 209 LEU A O 1
ATOM 1777 N N . ARG A 1 210 ? -1.550 -2.553 16.368 1.00 88.81 210 ARG A N 1
ATOM 1778 C CA . ARG A 1 210 ? -1.874 -3.935 15.986 1.00 88.81 210 ARG A CA 1
ATOM 1779 C C . ARG A 1 210 ? -1.792 -4.150 14.480 1.00 88.81 210 ARG A C 1
ATOM 1781 O O . ARG A 1 210 ? -1.185 -5.134 14.060 1.00 88.81 210 ARG A O 1
ATOM 1788 N N . ARG A 1 211 ? -2.337 -3.235 13.669 1.00 91.19 211 ARG A N 1
ATOM 1789 C CA . ARG A 1 211 ? -2.246 -3.326 12.198 1.00 91.19 211 ARG A CA 1
ATOM 1790 C C . ARG A 1 211 ? -0.799 -3.251 11.716 1.00 91.19 211 ARG A C 1
ATOM 1792 O O . ARG A 1 211 ? -0.382 -4.056 10.887 1.00 91.19 211 ARG A O 1
ATOM 1799 N N . LEU A 1 212 ? -0.012 -2.337 12.286 1.00 92.56 212 LEU A N 1
ATOM 1800 C CA . LEU A 1 212 ? 1.419 -2.225 11.992 1.00 92.56 212 LEU A CA 1
ATOM 1801 C C . LEU A 1 212 ? 2.196 -3.463 12.448 1.00 92.56 212 LEU A C 1
ATOM 1803 O O . LEU A 1 212 ? 3.042 -3.961 11.714 1.00 92.56 212 LEU A O 1
ATOM 1807 N N . ASN A 1 213 ? 1.888 -4.004 13.626 1.00 89.94 213 ASN A N 1
ATOM 1808 C CA . ASN A 1 213 ? 2.526 -5.217 14.120 1.00 89.94 213 ASN A CA 1
ATOM 1809 C C . ASN A 1 213 ? 2.194 -6.420 13.231 1.00 89.94 213 ASN A C 1
ATOM 1811 O O . ASN A 1 213 ? 3.091 -7.196 12.934 1.00 89.94 213 ASN A O 1
ATOM 1815 N N . ALA A 1 214 ? 0.953 -6.560 12.756 1.00 90.44 214 ALA A N 1
ATOM 1816 C CA . ALA A 1 214 ? 0.598 -7.589 11.778 1.00 90.44 214 ALA A CA 1
ATOM 1817 C C . ALA A 1 214 ? 1.412 -7.446 10.485 1.00 90.44 214 ALA A C 1
ATOM 1819 O O . ALA A 1 214 ? 1.919 -8.433 9.969 1.00 90.44 214 ALA A O 1
ATOM 1820 N N . LEU A 1 215 ? 1.625 -6.218 10.005 1.00 92.19 215 LEU A N 1
ATOM 1821 C CA . LEU A 1 215 ? 2.473 -5.957 8.841 1.00 92.19 215 LEU A CA 1
ATOM 1822 C C . LEU A 1 215 ? 3.944 -6.346 9.100 1.00 92.19 215 LEU A C 1
ATOM 1824 O O . LEU A 1 215 ? 4.561 -7.052 8.304 1.00 92.19 215 LEU A O 1
ATOM 1828 N N . HIS A 1 216 ? 4.492 -5.967 10.258 1.00 90.50 216 HIS A N 1
ATOM 1829 C CA . HIS A 1 216 ? 5.866 -6.298 10.657 1.00 90.50 216 HIS A CA 1
ATOM 1830 C C . HIS A 1 216 ? 6.058 -7.802 10.909 1.00 90.50 216 HIS A C 1
ATOM 1832 O O . HIS A 1 216 ? 7.109 -8.366 10.606 1.00 90.50 216 HIS A O 1
ATOM 1838 N N . LYS A 1 217 ? 5.026 -8.481 11.422 1.00 87.38 217 LYS A N 1
ATOM 1839 C CA . LYS A 1 217 ? 4.927 -9.944 11.502 1.00 87.38 217 LYS A CA 1
ATOM 1840 C C . LYS A 1 217 ? 4.835 -10.608 10.130 1.00 87.38 217 LYS A C 1
ATOM 1842 O O . LYS A 1 217 ? 4.744 -11.823 10.107 1.00 87.38 217 LYS A O 1
ATOM 1847 N N . LEU A 1 218 ? 4.879 -9.874 9.025 1.00 87.88 218 LEU A N 1
ATOM 1848 C CA . LEU A 1 218 ? 5.019 -10.419 7.675 1.00 87.88 218 LEU A CA 1
ATOM 1849 C C . LEU A 1 218 ? 6.340 -9.990 7.024 1.00 87.88 218 LEU A C 1
ATOM 1851 O O . LEU A 1 218 ? 6.528 -10.192 5.835 1.00 87.88 218 LEU A O 1
ATOM 1855 N N . GLY A 1 219 ? 7.249 -9.345 7.763 1.00 88.06 219 GLY A N 1
ATOM 1856 C CA . GLY A 1 219 ? 8.470 -8.793 7.175 1.00 88.06 219 GLY A CA 1
ATOM 1857 C C . GLY A 1 219 ? 8.203 -7.628 6.212 1.00 88.06 219 GLY A C 1
ATOM 1858 O O . GLY A 1 219 ? 9.039 -7.327 5.362 1.00 88.06 219 GLY A O 1
ATOM 1859 N N . VAL A 1 220 ? 7.049 -6.965 6.329 1.00 90.31 220 VAL A N 1
ATOM 1860 C CA . VAL A 1 220 ? 6.707 -5.770 5.552 1.00 90.31 220 VAL A CA 1
ATOM 1861 C C . VAL A 1 220 ? 6.765 -4.552 6.468 1.00 90.31 220 VAL A C 1
ATOM 1863 O O . VAL A 1 220 ? 6.288 -4.588 7.598 1.00 90.31 220 VAL A O 1
ATOM 1866 N N . THR A 1 221 ? 7.334 -3.451 5.989 1.00 91.88 221 THR A N 1
ATOM 1867 C CA . THR A 1 221 ? 7.273 -2.139 6.648 1.00 91.88 221 THR A CA 1
ATOM 1868 C C . THR A 1 221 ? 6.493 -1.173 5.769 1.00 91.88 221 THR A C 1
ATOM 1870 O O . THR A 1 221 ? 6.614 -1.213 4.547 1.00 91.88 221 THR A O 1
ATOM 1873 N N . HIS A 1 222 ? 5.683 -0.301 6.369 1.00 93.38 222 HIS A N 1
ATOM 1874 C CA . HIS A 1 222 ? 4.828 0.612 5.602 1.00 93.38 222 HIS A CA 1
ATOM 1875 C C . HIS A 1 222 ? 5.613 1.742 4.911 1.00 93.38 222 HIS A C 1
ATOM 1877 O O . HIS A 1 222 ? 5.217 2.194 3.843 1.00 93.38 222 HIS A O 1
ATOM 1883 N N . GLY A 1 223 ? 6.688 2.241 5.533 1.00 88.62 223 GLY A N 1
ATOM 1884 C CA . GLY A 1 223 ? 7.574 3.279 4.975 1.00 88.62 223 GLY A CA 1
ATOM 1885 C C . GLY A 1 223 ? 7.002 4.706 4.875 1.00 88.62 223 GLY A C 1
ATOM 1886 O O . GLY A 1 223 ? 7.727 5.637 4.524 1.00 88.62 223 GLY A O 1
ATOM 1887 N N . ASP A 1 224 ? 5.725 4.919 5.206 1.00 91.94 224 ASP A N 1
ATOM 1888 C CA . ASP A 1 224 ? 5.095 6.251 5.232 1.00 91.94 224 ASP A CA 1
ATOM 1889 C C . ASP A 1 224 ? 3.875 6.301 6.156 1.00 91.94 224 ASP A C 1
ATOM 1891 O O . ASP A 1 224 ? 2.777 6.634 5.731 1.00 91.94 224 ASP A O 1
ATOM 1895 N N . VAL A 1 225 ? 4.009 5.896 7.417 1.00 90.69 225 VAL A N 1
ATOM 1896 C CA . VAL A 1 225 ? 2.849 5.839 8.319 1.00 90.69 225 VAL A CA 1
ATOM 1897 C C . VAL A 1 225 ? 2.305 7.250 8.565 1.00 90.69 225 VAL A C 1
ATOM 1899 O O . VAL A 1 225 ? 2.978 8.086 9.165 1.00 90.69 225 VAL A O 1
ATOM 1902 N N . LYS A 1 226 ? 1.072 7.499 8.118 1.00 91.00 226 LYS A N 1
ATOM 1903 C CA . LYS A 1 226 ? 0.346 8.760 8.285 1.00 91.00 226 LYS A CA 1
ATOM 1904 C C . LYS A 1 226 ? -1.062 8.477 8.763 1.00 91.00 226 LYS A C 1
ATOM 1906 O O . LYS A 1 226 ? -1.596 7.388 8.581 1.00 91.00 226 LYS A O 1
ATOM 1911 N N . ASP A 1 227 ? -1.670 9.488 9.357 1.00 87.38 227 ASP A N 1
ATOM 1912 C CA . ASP A 1 227 ? -3.002 9.381 9.928 1.00 87.38 227 ASP A CA 1
ATOM 1913 C C . ASP A 1 227 ? -4.073 8.932 8.913 1.00 87.38 227 ASP A C 1
ATOM 1915 O O . ASP A 1 227 ? -4.852 8.018 9.183 1.00 87.38 227 ASP A O 1
ATOM 1919 N N . HIS A 1 228 ? -4.046 9.501 7.708 1.00 87.56 228 HIS A N 1
ATOM 1920 C CA . HIS A 1 228 ? -4.980 9.164 6.635 1.00 87.56 228 HIS A CA 1
ATOM 1921 C C . HIS A 1 228 ? -4.727 7.791 5.992 1.00 87.56 228 HIS A C 1
ATOM 1923 O O . HIS A 1 228 ? -5.492 7.395 5.130 1.00 87.56 228 HIS A O 1
ATOM 1929 N N . HIS A 1 229 ? -3.684 7.047 6.376 1.00 91.50 229 HIS A N 1
ATOM 1930 C CA . HIS A 1 229 ? -3.475 5.670 5.898 1.00 91.50 229 HIS A CA 1
ATOM 1931 C C . HIS A 1 229 ? -4.271 4.631 6.697 1.00 91.50 229 HIS A C 1
ATOM 1933 O O . HIS A 1 229 ? -4.302 3.462 6.321 1.00 91.50 229 HIS A O 1
ATOM 1939 N N . PHE A 1 230 ? -4.916 5.044 7.793 1.00 90.50 230 PHE A N 1
ATOM 1940 C CA . PHE A 1 230 ? -5.789 4.185 8.599 1.00 90.50 230 PHE A CA 1
ATOM 1941 C C . PHE A 1 230 ? -7.281 4.453 8.361 1.00 90.50 230 PHE A C 1
ATOM 1943 O O . PHE A 1 230 ? -8.128 3.628 8.715 1.00 90.50 230 PHE A O 1
ATOM 1950 N N . ARG A 1 231 ? -7.613 5.609 7.775 1.00 85.69 231 ARG A N 1
ATOM 1951 C CA . ARG A 1 231 ? -8.972 6.156 7.689 1.00 85.69 231 ARG A CA 1
ATOM 1952 C C . ARG A 1 231 ? -9.339 6.446 6.247 1.00 85.69 231 ARG A C 1
ATOM 1954 O O . ARG A 1 231 ? -8.528 7.001 5.519 1.00 85.69 231 ARG A O 1
ATOM 1961 N N . LEU A 1 232 ? -10.563 6.118 5.846 1.00 81.50 232 LEU A N 1
ATOM 1962 C CA . LEU A 1 232 ? -11.050 6.498 4.521 1.00 81.50 232 LEU A CA 1
ATOM 1963 C C . LEU A 1 232 ? -11.298 8.013 4.449 1.00 81.50 232 LEU A C 1
ATOM 1965 O O . LEU A 1 232 ? -11.654 8.618 5.463 1.00 81.50 232 LEU A O 1
ATOM 1969 N N . PRO A 1 233 ? -11.180 8.639 3.263 1.00 75.06 233 PRO A N 1
ATOM 1970 C CA . PRO A 1 233 ? -11.565 10.034 3.084 1.00 75.06 233 PRO A CA 1
ATOM 1971 C C . PRO A 1 233 ? -13.005 10.287 3.554 1.00 75.06 233 PRO A C 1
ATOM 1973 O O . PRO A 1 233 ? -13.934 9.597 3.130 1.00 75.06 233 PRO A O 1
ATOM 1976 N N . GLY A 1 234 ? -13.183 11.277 4.432 1.00 72.88 234 GLY A N 1
ATOM 1977 C CA . GLY A 1 234 ? -14.486 11.623 5.011 1.00 72.88 234 GLY A CA 1
ATOM 1978 C C . GLY A 1 234 ? -14.950 10.726 6.166 1.00 72.88 234 GLY A C 1
ATOM 1979 O O . GLY A 1 234 ? -16.053 10.932 6.663 1.00 72.88 234 GLY A O 1
ATOM 1980 N N . ASP A 1 235 ? -14.133 9.767 6.613 1.00 77.31 235 ASP A N 1
ATOM 1981 C CA . ASP A 1 235 ? -14.386 8.973 7.818 1.00 77.31 235 ASP A CA 1
ATOM 1982 C C . ASP A 1 235 ? -13.484 9.434 8.973 1.00 77.31 235 ASP A C 1
ATOM 1984 O O . ASP A 1 235 ? -12.315 9.774 8.783 1.00 77.31 235 ASP A O 1
ATOM 1988 N N . ILE A 1 236 ? -14.022 9.432 10.192 1.00 77.25 236 ILE A N 1
ATOM 1989 C CA . ILE A 1 236 ? -13.265 9.766 11.407 1.00 77.25 236 ILE A CA 1
ATOM 1990 C C . ILE A 1 236 ? -12.675 8.520 12.075 1.00 77.25 236 ILE A C 1
ATOM 1992 O O . ILE A 1 236 ? -11.781 8.653 12.916 1.00 77.25 236 ILE A O 1
ATOM 1996 N N . TYR A 1 237 ? -13.140 7.326 11.693 1.00 80.88 237 TYR A N 1
ATOM 1997 C CA . TYR A 1 237 ? -12.733 6.057 12.284 1.00 80.88 237 TYR A CA 1
ATOM 1998 C C . TYR A 1 237 ? -11.686 5.333 11.443 1.00 80.88 237 TYR A C 1
ATOM 2000 O O . TYR A 1 237 ? -11.736 5.303 10.210 1.00 80.88 237 TYR A O 1
ATOM 2008 N N . ASP A 1 238 ? -10.767 4.673 12.140 1.00 86.81 238 ASP A N 1
ATOM 2009 C CA . ASP A 1 238 ? -9.859 3.729 11.511 1.00 86.81 238 ASP A CA 1
ATOM 2010 C C . ASP A 1 238 ? -10.651 2.537 10.958 1.00 86.81 238 ASP A C 1
ATOM 2012 O O . ASP A 1 238 ? -11.511 1.957 11.625 1.00 86.81 238 ASP A O 1
ATOM 2016 N N . THR A 1 239 ? -10.366 2.182 9.709 1.00 86.50 239 THR A N 1
ATOM 2017 C CA . THR A 1 239 ? -11.062 1.108 8.993 1.00 86.50 239 THR A CA 1
ATOM 2018 C C . THR A 1 239 ? -10.078 0.036 8.545 1.00 86.50 239 THR A C 1
ATOM 2020 O O . THR A 1 239 ? -10.242 -1.138 8.867 1.00 86.50 239 THR A O 1
ATOM 2023 N N . VAL A 1 240 ? -9.029 0.433 7.828 1.00 89.81 240 VAL A N 1
ATOM 2024 C CA . VAL A 1 240 ? -8.011 -0.452 7.250 1.00 89.81 240 VAL A CA 1
ATOM 2025 C C . VAL A 1 240 ? -6.687 0.289 7.166 1.00 89.81 240 VAL A C 1
ATOM 2027 O O . VAL A 1 240 ? -6.685 1.504 7.021 1.00 89.81 240 VAL A O 1
ATOM 2030 N N . LEU A 1 241 ? -5.573 -0.439 7.205 1.00 93.56 241 LEU A N 1
ATOM 2031 C CA . LEU A 1 241 ? -4.259 0.094 6.861 1.00 93.56 241 LEU A CA 1
ATOM 2032 C C . LEU A 1 241 ? -4.016 -0.069 5.354 1.00 93.56 241 LEU A C 1
ATOM 2034 O O . LEU A 1 241 ? -4.083 -1.189 4.838 1.00 93.56 241 LEU A O 1
ATOM 2038 N N . TYR A 1 242 ? -3.755 1.031 4.652 1.00 92.88 242 TYR A N 1
ATOM 2039 C CA . TYR A 1 242 ? -3.575 1.052 3.198 1.00 92.88 242 TYR A CA 1
ATOM 2040 C C . TYR A 1 242 ? -2.516 2.069 2.747 1.00 92.88 242 TYR A C 1
ATOM 2042 O O . TYR A 1 242 ? -2.003 2.832 3.552 1.00 92.88 242 TYR A O 1
ATOM 2050 N N . ASP A 1 243 ? -2.240 2.088 1.438 1.00 93.50 243 ASP A N 1
ATOM 2051 C CA . ASP A 1 243 ? -1.202 2.891 0.771 1.00 93.50 243 ASP A CA 1
ATOM 2052 C C . ASP A 1 243 ? 0.225 2.384 1.013 1.00 93.50 243 ASP A C 1
ATOM 2054 O O . ASP A 1 243 ? 1.047 2.973 1.713 1.00 93.50 243 ASP A O 1
ATOM 2058 N N . PHE A 1 244 ? 0.544 1.271 0.355 1.00 95.06 244 PHE A N 1
ATOM 2059 C CA . PHE A 1 244 ? 1.862 0.644 0.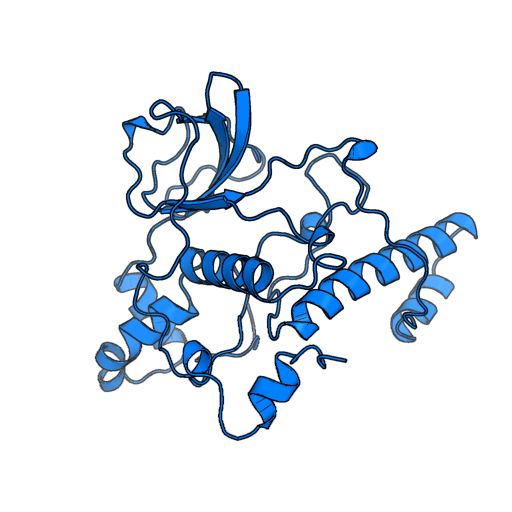445 1.00 95.06 244 PHE A CA 1
ATOM 2060 C C . PHE A 1 244 ? 2.841 1.113 -0.645 1.00 95.06 244 PHE A C 1
ATOM 2062 O O . PHE A 1 244 ? 3.826 0.422 -0.919 1.00 95.06 244 PHE A O 1
ATOM 2069 N N . SER A 1 245 ? 2.617 2.292 -1.241 1.00 92.62 245 SER A N 1
ATOM 2070 C CA . SER A 1 245 ? 3.475 2.859 -2.304 1.00 92.62 245 SER A CA 1
ATOM 2071 C C . SER A 1 245 ? 4.929 3.052 -1.858 1.00 92.62 245 SER A C 1
ATOM 2073 O O . SER A 1 245 ? 5.858 2.953 -2.654 1.00 92.62 245 SER A O 1
ATOM 2075 N N . GLU A 1 246 ? 5.126 3.321 -0.567 1.00 91.56 246 GLU A N 1
ATOM 2076 C CA . GLU A 1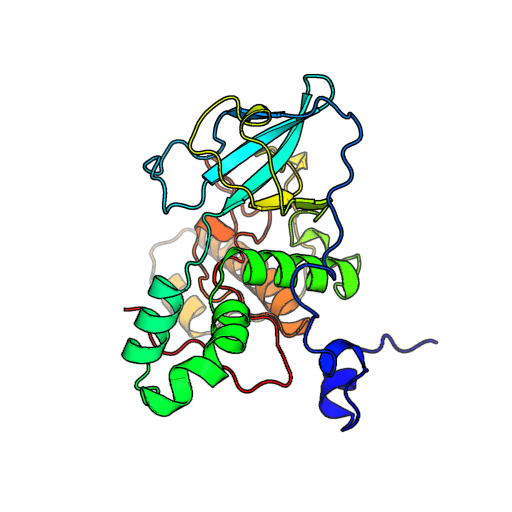 246 ? 6.434 3.529 0.065 1.00 91.56 246 GLU A CA 1
ATOM 2077 C C . GLU A 1 246 ? 6.871 2.338 0.923 1.00 91.56 246 GLU A C 1
ATOM 2079 O O . GLU A 1 246 ? 7.847 2.426 1.666 1.00 91.56 246 GLU A O 1
ATOM 2084 N N . SER A 1 247 ? 6.151 1.220 0.830 1.00 91.56 247 SER A N 1
ATOM 2085 C CA . SER A 1 247 ? 6.452 0.046 1.635 1.00 91.56 247 SER A CA 1
ATOM 2086 C C . SER A 1 247 ? 7.750 -0.626 1.210 1.00 91.56 247 SER A C 1
ATOM 2088 O O . SER A 1 247 ? 8.180 -0.577 0.055 1.00 91.56 247 SER A O 1
ATOM 2090 N N . TYR A 1 248 ? 8.342 -1.324 2.170 1.00 88.88 248 TYR A N 1
ATOM 2091 C CA . TYR A 1 248 ? 9.421 -2.262 1.927 1.00 88.88 248 TYR A CA 1
ATOM 2092 C C . TYR A 1 248 ? 8.972 -3.646 2.380 1.00 88.88 248 TYR A C 1
ATOM 2094 O O . TYR A 1 248 ? 8.654 -3.846 3.552 1.00 88.88 248 TYR A O 1
ATOM 2102 N N . THR A 1 249 ? 8.940 -4.589 1.442 1.00 87.75 249 THR A N 1
ATOM 2103 C CA . THR A 1 249 ? 8.760 -6.018 1.717 1.00 87.75 249 THR A CA 1
ATOM 2104 C C . THR A 1 249 ? 10.140 -6.647 1.755 1.00 87.75 249 THR A C 1
ATOM 2106 O O . THR A 1 249 ? 10.915 -6.451 0.821 1.00 87.75 249 THR A O 1
ATOM 2109 N N . PHE A 1 250 ? 10.452 -7.368 2.829 1.00 81.94 250 PHE A N 1
ATOM 2110 C CA . PHE A 1 250 ? 11.772 -7.946 3.022 1.00 81.94 250 PHE A CA 1
ATOM 2111 C C . PHE A 1 250 ? 12.193 -8.852 1.849 1.00 81.94 250 PHE A C 1
ATOM 2113 O O . PHE A 1 250 ? 11.429 -9.712 1.409 1.00 81.94 250 PHE A O 1
ATOM 2120 N N . SER A 1 251 ? 13.435 -8.672 1.389 1.00 75.69 251 SER A N 1
ATOM 2121 C CA . SER A 1 251 ? 14.111 -9.496 0.382 1.00 75.69 251 SER A CA 1
ATOM 2122 C C . SER A 1 251 ? 15.533 -9.846 0.821 1.00 75.69 251 SER A C 1
ATOM 2124 O O . SER A 1 251 ? 16.131 -9.128 1.621 1.00 75.69 251 SER A O 1
ATOM 2126 N N . ASP A 1 252 ? 16.098 -10.914 0.255 1.00 69.69 252 ASP A N 1
ATOM 2127 C CA . ASP A 1 252 ? 17.499 -11.313 0.454 1.00 69.69 252 ASP A CA 1
ATOM 2128 C C . ASP A 1 252 ? 18.507 -10.308 -0.136 1.00 69.69 252 ASP A C 1
ATOM 2130 O O . ASP A 1 252 ? 19.644 -10.198 0.330 1.00 69.69 252 ASP A O 1
ATOM 2134 N N . GLN A 1 253 ? 18.081 -9.539 -1.138 1.00 72.19 253 GLN A N 1
ATOM 2135 C CA . GLN A 1 253 ? 18.855 -8.453 -1.713 1.00 72.19 253 GLN A CA 1
ATOM 2136 C C . GLN A 1 253 ? 19.089 -7.336 -0.699 1.00 72.19 253 GLN A C 1
ATOM 2138 O O . GLN A 1 253 ? 18.167 -6.872 -0.024 1.00 72.19 253 GLN A O 1
ATOM 2143 N N . ARG A 1 254 ? 20.330 -6.839 -0.654 1.00 72.38 254 ARG A N 1
ATOM 2144 C CA . ARG A 1 254 ? 20.668 -5.665 0.148 1.00 72.38 254 ARG A CA 1
ATOM 2145 C C . ARG A 1 254 ? 19.895 -4.450 -0.391 1.00 72.38 254 ARG A C 1
ATOM 2147 O O . ARG A 1 254 ? 20.072 -4.093 -1.558 1.00 72.38 254 ARG A O 1
ATOM 2154 N N . PRO A 1 255 ? 19.067 -3.794 0.433 1.00 75.50 255 PRO A N 1
ATOM 2155 C CA . PRO A 1 255 ? 18.351 -2.604 0.004 1.00 75.50 255 PRO A CA 1
ATOM 2156 C C . PRO A 1 255 ? 19.323 -1.440 -0.227 1.00 75.50 255 PRO A C 1
ATOM 2158 O O . PRO A 1 255 ? 20.266 -1.249 0.545 1.00 75.50 255 PRO A O 1
ATOM 2161 N N . PHE A 1 256 ? 19.070 -0.633 -1.260 1.00 75.38 256 PHE A N 1
ATOM 2162 C CA . PHE A 1 256 ? 19.799 0.606 -1.542 1.00 75.38 256 PHE A CA 1
ATOM 2163 C C . PHE A 1 256 ? 19.661 1.607 -0.388 1.00 75.38 256 PHE A C 1
ATOM 2165 O O . PHE A 1 256 ? 20.620 2.301 -0.054 1.00 75.38 256 PHE A O 1
ATOM 2172 N N . ARG A 1 257 ? 18.491 1.641 0.268 1.00 67.19 257 ARG A N 1
ATOM 2173 C CA . ARG A 1 257 ? 18.261 2.284 1.570 1.00 67.19 257 ARG A CA 1
ATOM 2174 C C . ARG A 1 257 ? 17.165 1.557 2.344 1.00 67.19 257 ARG A C 1
ATOM 2176 O O . ARG A 1 257 ? 16.141 1.202 1.772 1.00 67.19 257 ARG A O 1
ATOM 2183 N N . VAL A 1 258 ? 17.342 1.430 3.659 1.00 54.88 258 VAL A N 1
ATOM 2184 C CA . VAL A 1 258 ? 16.253 1.109 4.596 1.00 54.88 258 VAL A CA 1
ATOM 2185 C C . VAL A 1 258 ? 15.879 2.396 5.312 1.00 54.88 258 VAL A C 1
ATOM 2187 O O . VAL A 1 258 ? 16.617 2.820 6.193 1.00 54.88 258 VAL A O 1
ATOM 2190 N N . ASN A 1 259 ? 14.771 3.027 4.914 1.00 52.50 259 ASN A N 1
ATOM 2191 C CA . ASN A 1 259 ? 14.105 4.111 5.653 1.00 52.50 259 ASN A CA 1
ATOM 2192 C C . ASN A 1 259 ? 15.033 5.182 6.278 1.00 52.50 259 ASN A C 1
ATOM 2194 O O . ASN A 1 259 ? 14.759 5.678 7.368 1.00 52.50 259 ASN A O 1
ATOM 2198 N N . SER A 1 260 ? 16.123 5.562 5.602 1.00 39.56 260 SER A N 1
ATOM 2199 C CA . SER A 1 260 ? 17.017 6.642 6.025 1.00 39.56 260 SER A CA 1
ATOM 2200 C C . SER A 1 260 ? 16.789 7.881 5.160 1.00 39.56 260 SER A C 1
ATOM 2202 O O . SER A 1 260 ? 17.283 7.986 4.034 1.00 39.56 260 SER A O 1
ATOM 2204 N N . GLY A 1 261 ? 16.001 8.807 5.713 1.00 37.53 261 GLY A N 1
ATOM 2205 C CA . GLY A 1 261 ? 15.777 10.144 5.173 1.00 37.53 261 GLY A CA 1
ATOM 2206 C C . GLY A 1 261 ? 14.981 10.146 3.872 1.00 37.53 261 GLY A C 1
ATOM 2207 O O . GLY A 1 261 ? 15.557 10.148 2.783 1.00 37.53 261 GLY A O 1
ATOM 2208 N N . LYS A 1 262 ? 13.651 10.226 3.991 1.00 33.81 262 LYS A N 1
ATOM 2209 C CA . LYS A 1 262 ? 12.928 11.098 3.058 1.00 33.81 262 LYS A CA 1
ATOM 2210 C C . LYS A 1 262 ? 13.474 12.520 3.284 1.00 33.81 262 LYS A C 1
ATOM 2212 O O . LYS A 1 262 ? 13.794 12.816 4.439 1.00 33.81 262 LYS A O 1
ATOM 2217 N N . PRO A 1 263 ? 13.669 13.339 2.238 1.00 34.75 263 PRO A N 1
ATOM 2218 C CA . PRO A 1 263 ? 13.880 14.766 2.460 1.00 34.75 263 PRO A CA 1
ATOM 2219 C C . PRO A 1 263 ? 12.757 15.345 3.330 1.00 34.75 263 PRO A C 1
ATOM 2221 O O . PRO A 1 263 ? 11.621 14.814 3.256 1.00 34.75 263 PRO A O 1
#

pLDDT: mean 81.79, std 15.0, range [32.47, 96.81]

Radius of gyration: 20.07 Å; chains: 1; bounding box: 52×49×54 Å

Secondary structure (DSSP, 8-state):
------HHHHHHTSS--HHHHS---TTTTS-B---SSTT-EEEEES--SS---TTS-EEEEEEETTEEEEEEEEE----HHHHHHHHHHTT--TTTHHHHHHHHHHHH-HHHHHHHHHHHHHHHS-HHHHTTSPPEEEEESS--GGGBSSS---SEEEEEE---SSGGG--PPPP---PPPHHHHHHHHTS---HHHHHHHHHHHHHHHHHHHHHHTTTEE-SS--GGGSB-TT-SSB------TT-EE--SSPPS-SS----

Sequence (263 aa):
MNEEITWRDIFFSGNPPRFLKTKFNRETDFLPFNPVDKDWKLSDLVDTSRPIENHCIQVFWLRSNRHRRYIGKVFPDFTREQVIEQLHRLGVKFVEIPRSIDDAVHQYDRFLREARAYSHIDKFCPGRERLYFPRFYGVVTNMERSRFSSGYAHPRAVVLEAVKPHLGSRRVLGEVDSSLPESFLKTIRNLQLSQFEHEWYSSLLRDRLRRLNALHKLGVTHGDVKDHHFRLPGDIYDTVLYDFSESYTFSDQRPFRVNSGKP

Foldseek 3Di:
DDDQCFVVNLVPVVNNPVVLVDPCPPPPNWDAQDAPAPLKAFEDWQDPPDDQDLQDWTKTQIDDPNDRWKIKTFHADCDLVNLLVVCVVLVNDPVCSVVCSVVSCCQQQLLNQQRVLQRLCVPRQDPLLNQQAWHWRIKFQADDPSRYPDTDDHRIITITGPQDQDPVLAPQDDDDPDDDDPVVVVVLVPDPDDPVVSVVVVSQVSSVVSNQVSSVSSQKHQLDDDPCQQARVPHPDGRHRDRSSRMDRDHPDDRSDDNDDDD